Protein AF-A0A7S4NPN6-F1 (afdb_monomer_lite)

Foldseek 3Di:
DVVVVVVVVVVVVVVVVVVVVVVVVVVVVVLVPDPCSVVVVVPPPPVVVVVLVVLLVLLVLLLCLLPVFQQFQLAADDPPDDDDDDDDDDDDDDDDDDDDDDDDDDDDPDPPPLSVQQHGNRRPLSVLSNVSSCLSVVVSVLVVVCVVVVVPPPPVSVVVNVVSVVVVVVSLVVLLCVLVHPSHPPCSCVCVRGDVSSSVSSNVSSVVVVVVVVVVCVVVVVVVVVVVVVVVVVVVVVVVVVVVVVVVPDDDD

Structure (mmCIF, N/CA/C/O backbone):
data_AF-A0A7S4NPN6-F1
#
_entry.id   AF-A0A7S4NPN6-F1
#
loop_
_atom_site.group_PDB
_atom_site.id
_atom_site.type_symbol
_atom_site.label_atom_id
_atom_site.label_alt_id
_atom_site.label_comp_id
_atom_site.label_asym_id
_atom_site.label_entity_id
_atom_site.label_seq_id
_atom_site.pdbx_PDB_ins_code
_atom_site.Cartn_x
_atom_site.Cartn_y
_atom_site.Cartn_z
_atom_site.occupancy
_atom_site.B_iso_or_equiv
_atom_site.auth_seq_id
_atom_site.auth_comp_id
_atom_site.auth_asym_id
_atom_site.auth_atom_id
_atom_site.pdbx_PDB_model_num
ATOM 1 N N . GLY A 1 1 ? -44.346 -24.616 -24.438 1.00 56.06 1 GLY A N 1
ATOM 2 C CA . GLY A 1 1 ? -44.054 -25.781 -23.573 1.00 56.06 1 GLY A CA 1
ATOM 3 C C . GLY A 1 1 ? -42.780 -25.609 -22.757 1.00 56.06 1 GLY A C 1
ATOM 4 O O . GLY A 1 1 ? -42.844 -25.656 -21.536 1.00 56.06 1 GLY A O 1
ATOM 5 N N . GLN A 1 2 ? -41.627 -25.401 -23.401 1.00 56.62 2 GLN A N 1
ATOM 6 C CA . GLN A 1 2 ? -40.330 -25.336 -22.708 1.00 56.62 2 GLN A CA 1
ATOM 7 C C . GLN A 1 2 ? -40.071 -24.021 -21.946 1.00 56.62 2 GLN A C 1
ATOM 9 O O . GLN A 1 2 ? -39.460 -24.058 -20.880 1.00 56.62 2 GLN A O 1
ATOM 14 N N . ASP A 1 3 ? -40.591 -22.880 -22.409 1.00 60.38 3 ASP A N 1
ATOM 15 C CA . ASP A 1 3 ? -40.354 -21.592 -21.732 1.00 60.38 3 ASP A CA 1
ATOM 16 C C . ASP A 1 3 ? -41.134 -21.425 -20.427 1.00 60.38 3 ASP A C 1
ATOM 18 O O . ASP A 1 3 ? -40.597 -20.913 -19.448 1.00 60.38 3 ASP A O 1
ATOM 22 N N . PHE A 1 4 ? -42.346 -21.977 -20.347 1.00 62.84 4 PHE A N 1
ATOM 23 C CA . PHE A 1 4 ? -43.126 -21.985 -19.107 1.00 62.84 4 PHE A CA 1
ATOM 24 C C . PHE A 1 4 ? -42.421 -22.773 -17.987 1.00 62.84 4 PHE A C 1
ATOM 26 O O . PHE A 1 4 ? -42.437 -22.379 -16.823 1.00 62.84 4 PHE A O 1
ATOM 33 N N . ARG A 1 5 ? -41.706 -23.850 -18.347 1.00 65.00 5 ARG A N 1
ATOM 34 C CA . ARG A 1 5 ? -40.917 -24.653 -17.400 1.00 65.00 5 ARG A CA 1
ATOM 35 C C . ARG A 1 5 ? -39.701 -23.893 -16.858 1.00 65.00 5 ARG A C 1
ATOM 37 O O . ARG A 1 5 ? -39.360 -24.065 -15.691 1.00 65.00 5 ARG A O 1
ATOM 44 N N . ARG A 1 6 ? -39.067 -23.042 -17.676 1.00 67.56 6 ARG A N 1
ATOM 45 C CA . ARG A 1 6 ? -37.944 -22.184 -17.250 1.00 67.56 6 ARG A CA 1
ATOM 46 C C . ARG A 1 6 ? -38.390 -21.061 -16.318 1.00 67.56 6 ARG A C 1
ATOM 48 O O . ARG A 1 6 ? -37.671 -20.754 -15.372 1.00 67.56 6 ARG A O 1
ATOM 55 N N . ILE A 1 7 ? -39.566 -20.486 -16.559 1.00 68.81 7 ILE A N 1
ATOM 56 C CA . ILE A 1 7 ? -40.128 -19.435 -15.701 1.00 68.81 7 ILE A CA 1
ATOM 57 C C . ILE A 1 7 ? -40.461 -20.007 -14.315 1.00 68.81 7 ILE A C 1
ATOM 59 O O . ILE A 1 7 ? -40.002 -19.464 -13.314 1.00 68.81 7 ILE A O 1
ATOM 63 N N . LEU A 1 8 ? -41.120 -21.170 -14.255 1.00 67.12 8 LEU A N 1
ATOM 64 C CA . LEU A 1 8 ? -41.420 -21.854 -12.989 1.00 67.12 8 LEU A CA 1
ATOM 65 C C . LEU A 1 8 ? -40.168 -22.275 -12.202 1.00 67.12 8 LEU A C 1
ATOM 67 O O . LEU A 1 8 ? -40.177 -22.265 -10.973 1.00 67.12 8 LEU A O 1
ATOM 71 N N . LEU A 1 9 ? -39.083 -22.650 -12.889 1.00 69.50 9 LEU A N 1
ATOM 72 C CA . LEU A 1 9 ? -37.810 -22.965 -12.232 1.00 69.50 9 LEU A CA 1
ATOM 73 C C . LEU A 1 9 ? -37.155 -21.718 -11.630 1.00 69.50 9 LEU A C 1
ATOM 75 O O . LEU A 1 9 ? -36.700 -21.778 -10.490 1.00 69.50 9 LEU A O 1
ATOM 79 N N . LYS A 1 10 ? -37.171 -20.584 -12.343 1.00 69.19 10 LYS A N 1
ATOM 80 C CA . LYS A 1 10 ? -36.668 -19.306 -11.813 1.00 69.19 10 LYS A CA 1
ATOM 81 C C . LYS A 1 10 ? -37.479 -18.813 -10.619 1.00 69.19 10 LYS A C 1
ATOM 83 O O . LYS A 1 10 ? -36.898 -18.323 -9.659 1.00 69.19 10 LYS A O 1
ATOM 88 N N . GLU A 1 11 ? -38.798 -18.967 -10.655 1.00 73.12 11 GLU A N 1
ATOM 89 C CA . GLU A 1 11 ? -39.674 -18.550 -9.558 1.00 73.12 11 GLU A CA 1
ATOM 90 C C . GLU A 1 11 ? -39.452 -19.401 -8.299 1.00 73.12 11 GLU A C 1
ATOM 92 O O . GLU A 1 11 ? -39.344 -18.866 -7.195 1.00 73.12 11 GLU A O 1
ATOM 97 N N . LYS A 1 12 ? -39.269 -20.720 -8.459 1.00 71.12 12 LYS A N 1
ATOM 98 C CA . LYS A 1 12 ? -38.892 -21.604 -7.346 1.00 71.12 12 LYS A CA 1
ATOM 99 C C . LYS A 1 12 ? -37.502 -21.300 -6.798 1.00 71.12 12 LYS A C 1
ATOM 101 O O . LYS A 1 12 ? -37.315 -21.376 -5.589 1.00 71.12 12 LYS A O 1
ATOM 106 N N . GLU A 1 13 ? -36.547 -20.935 -7.648 1.00 71.19 13 GLU A N 1
ATOM 107 C CA . GLU A 1 13 ? -35.204 -20.546 -7.209 1.00 71.19 13 GLU A CA 1
ATOM 108 C C . GLU A 1 13 ? -35.224 -19.220 -6.431 1.00 71.19 13 GLU A C 1
ATOM 110 O O . GLU A 1 13 ? -34.586 -19.110 -5.385 1.00 71.19 13 GLU A O 1
ATOM 115 N N . LEU A 1 14 ? -36.012 -18.238 -6.880 1.00 65.50 14 LEU A N 1
ATOM 116 C CA . LEU A 1 14 ? -36.229 -16.976 -6.165 1.00 65.50 14 LEU A CA 1
ATOM 117 C C . LEU A 1 14 ? -36.962 -17.182 -4.839 1.00 65.50 14 LEU A C 1
ATOM 119 O O . LEU A 1 14 ? -36.563 -16.602 -3.834 1.00 65.50 14 LEU A O 1
ATOM 123 N N . SER A 1 15 ? -37.979 -18.044 -4.811 1.00 71.38 15 SER A N 1
ATOM 124 C CA . SER A 1 15 ? -38.693 -18.395 -3.581 1.00 71.38 15 SER A CA 1
ATOM 125 C C . SER A 1 15 ? -37.786 -19.131 -2.591 1.00 71.38 15 SER A C 1
ATOM 127 O O . SER A 1 15 ? -37.807 -18.830 -1.399 1.00 71.38 15 SER A O 1
ATOM 129 N N . LEU A 1 16 ? -36.921 -20.031 -3.074 1.00 71.31 16 LEU A N 1
ATOM 130 C CA . LEU A 1 16 ? -35.944 -20.729 -2.239 1.00 71.31 16 LEU A CA 1
ATOM 131 C C . LEU A 1 16 ? -34.894 -19.762 -1.680 1.00 71.31 16 LEU A C 1
ATOM 133 O O . LEU A 1 16 ? -34.596 -19.815 -0.492 1.00 71.31 16 LEU A O 1
ATOM 137 N N . ARG A 1 17 ? -34.379 -18.836 -2.500 1.00 67.25 17 ARG A N 1
ATOM 138 C CA . ARG A 1 17 ? -33.441 -17.794 -2.050 1.00 67.25 17 ARG A CA 1
ATOM 139 C C . ARG A 1 17 ? -34.092 -16.835 -1.054 1.00 67.25 17 ARG A C 1
ATOM 141 O O . ARG A 1 17 ? -33.465 -16.510 -0.054 1.00 67.25 17 ARG A O 1
ATOM 148 N N . ALA A 1 18 ? -35.342 -16.432 -1.281 1.00 63.44 18 ALA A N 1
ATOM 149 C CA . ALA A 1 18 ? -36.095 -15.586 -0.357 1.00 63.44 18 ALA A CA 1
ATOM 150 C C . ALA A 1 18 ? -36.373 -16.298 0.973 1.00 63.44 18 ALA A C 1
ATOM 152 O O . ALA A 1 18 ? -36.304 -15.671 2.026 1.00 63.44 18 ALA A O 1
ATOM 153 N N . LYS A 1 19 ? -36.624 -17.611 0.941 1.00 66.12 19 LYS A N 1
ATOM 154 C CA . LYS A 1 19 ? -36.839 -18.419 2.143 1.00 66.12 19 LYS A CA 1
ATOM 155 C C . LYS A 1 19 ? -35.548 -18.639 2.932 1.00 66.12 19 LYS A C 1
ATOM 157 O O . LYS A 1 19 ? -35.543 -18.421 4.133 1.00 66.12 19 LYS A O 1
ATOM 162 N N . VAL A 1 20 ? -34.434 -18.930 2.256 1.00 68.44 20 VAL A N 1
ATOM 163 C CA . VAL A 1 20 ? -33.103 -18.989 2.890 1.00 68.44 20 VAL A CA 1
ATOM 164 C C . VAL A 1 20 ? -32.724 -17.634 3.499 1.00 68.44 20 VAL A C 1
ATOM 166 O O . VAL A 1 20 ? -32.199 -17.590 4.605 1.00 68.44 20 VAL A O 1
ATOM 169 N N . LEU A 1 21 ? -33.033 -16.523 2.822 1.00 53.66 21 LEU A N 1
ATOM 170 C CA . LEU A 1 21 ? -32.791 -15.180 3.352 1.00 53.66 21 LEU A CA 1
ATOM 171 C C . LEU A 1 21 ? -33.686 -14.885 4.570 1.00 53.66 21 LEU A C 1
ATOM 173 O O . LEU A 1 21 ? -33.194 -14.397 5.582 1.00 53.66 21 LEU A O 1
ATOM 177 N N . SER A 1 22 ? -34.970 -15.248 4.505 1.00 62.62 22 SER A N 1
ATOM 178 C CA . SER A 1 22 ? -35.932 -15.132 5.610 1.00 62.62 22 SER A CA 1
ATOM 179 C C . SER A 1 22 ? -35.547 -15.974 6.826 1.00 62.62 22 SER A C 1
ATOM 181 O O . SER A 1 22 ? -35.813 -15.550 7.943 1.00 62.62 22 SER A O 1
ATOM 183 N N . ASP A 1 23 ? -34.936 -17.141 6.627 1.00 59.41 23 ASP A N 1
ATOM 184 C CA . ASP A 1 23 ? -34.499 -18.019 7.717 1.00 59.41 23 ASP A CA 1
ATOM 185 C C . ASP A 1 23 ? -33.157 -17.552 8.323 1.00 59.41 23 ASP A C 1
ATOM 187 O O . ASP A 1 23 ? -32.887 -17.800 9.499 1.00 59.41 23 ASP A O 1
ATOM 191 N N . MET A 1 24 ? -32.326 -16.821 7.563 1.00 51.78 24 MET A N 1
ATOM 192 C CA . MET A 1 24 ? -31.085 -16.212 8.069 1.00 51.78 24 MET A CA 1
ATOM 193 C C . MET A 1 24 ? -31.300 -14.865 8.775 1.00 51.78 24 MET A C 1
ATOM 195 O O . MET A 1 24 ? -30.537 -14.535 9.685 1.00 51.78 24 MET A O 1
ATOM 199 N N . LEU A 1 25 ? -32.328 -14.095 8.400 1.00 50.84 25 LEU A N 1
ATOM 200 C CA . LEU A 1 25 ? -32.633 -12.795 9.010 1.00 50.84 25 LEU A CA 1
ATOM 201 C C . LEU A 1 25 ? -32.834 -12.837 10.541 1.00 50.84 25 LEU A C 1
ATOM 203 O O . LEU A 1 25 ? -32.180 -12.046 11.221 1.00 50.84 25 LEU A O 1
ATOM 207 N N . PRO A 1 26 ? -33.635 -13.752 11.126 1.00 49.50 26 PRO A N 1
ATOM 208 C CA . PRO A 1 26 ? -33.835 -13.784 12.575 1.00 49.50 26 PRO A CA 1
ATOM 209 C C . PRO A 1 26 ? -32.564 -14.192 13.334 1.00 49.50 26 PRO A C 1
ATOM 211 O O . PRO A 1 26 ? -32.358 -13.757 14.462 1.00 49.50 26 PRO A O 1
ATOM 214 N N . SER A 1 27 ? -31.654 -14.949 12.705 1.00 49.62 27 SER A N 1
ATOM 215 C CA . SER A 1 27 ? -30.350 -15.285 13.295 1.00 49.62 27 SER A CA 1
ATOM 216 C C . SER A 1 27 ? -29.381 -14.094 13.303 1.00 49.62 27 SER A C 1
ATOM 218 O O . SER A 1 27 ? -28.550 -13.977 14.203 1.00 49.62 27 SER A O 1
ATOM 220 N N . ILE A 1 28 ? -29.493 -13.176 12.337 1.00 52.28 28 ILE A N 1
ATOM 221 C CA . ILE A 1 28 ? -28.719 -11.925 12.314 1.00 52.28 28 ILE A CA 1
ATOM 222 C C . ILE A 1 28 ? -29.305 -10.922 13.314 1.00 52.28 28 ILE A C 1
ATOM 224 O O . ILE A 1 28 ? -28.554 -10.278 14.042 1.00 52.28 28 ILE A O 1
ATOM 228 N N . GLU A 1 29 ? -30.631 -10.833 13.406 1.00 50.00 29 GLU A N 1
ATOM 229 C CA . GLU A 1 29 ? -31.322 -9.905 14.305 1.00 50.00 29 GLU A CA 1
ATOM 230 C C . GLU A 1 29 ? -31.121 -10.282 15.785 1.00 50.00 29 GLU A C 1
ATOM 232 O O . GLU A 1 29 ? -30.788 -9.422 16.604 1.00 50.00 29 GLU A O 1
ATOM 237 N N . GLU A 1 30 ? -31.179 -11.575 16.129 1.00 46.59 30 GLU A N 1
ATOM 238 C CA . GLU A 1 30 ? -30.954 -12.040 17.506 1.00 46.59 30 GLU A CA 1
ATOM 239 C C . GLU A 1 30 ? -29.485 -11.895 17.957 1.00 46.59 30 GLU A C 1
ATOM 241 O O . GLU A 1 30 ? -29.198 -11.697 19.144 1.00 46.59 30 GLU A O 1
ATOM 246 N N . ASN A 1 31 ? -28.543 -11.949 17.010 1.00 44.97 31 ASN A N 1
ATOM 247 C CA . ASN A 1 31 ? -27.124 -11.727 17.279 1.00 44.97 31 ASN A CA 1
ATOM 248 C C . ASN A 1 31 ? -26.724 -10.246 17.221 1.00 44.97 31 ASN A C 1
ATOM 250 O O . ASN A 1 31 ? -25.723 -9.893 17.830 1.00 44.97 31 ASN A O 1
ATOM 254 N N . ALA A 1 32 ? -27.476 -9.369 16.550 1.00 45.59 32 ALA A N 1
ATOM 255 C CA . ALA A 1 32 ? -27.180 -7.936 16.476 1.00 45.59 32 ALA A CA 1
ATOM 256 C C . ALA A 1 32 ? -27.811 -7.124 17.624 1.00 45.59 32 ALA A C 1
ATOM 258 O O . ALA A 1 32 ? -27.241 -6.110 18.027 1.00 45.59 32 ALA A O 1
ATOM 259 N N . LEU A 1 33 ? -28.946 -7.570 18.185 1.00 42.91 33 LEU A N 1
ATOM 260 C CA . LEU A 1 33 ? -29.641 -6.858 19.272 1.00 42.91 33 LEU A CA 1
ATOM 261 C C . LEU A 1 33 ? -29.130 -7.174 20.687 1.00 42.91 33 LEU A C 1
ATOM 263 O O . LEU A 1 33 ? -29.488 -6.469 21.633 1.00 42.91 33 LEU A O 1
ATOM 267 N N . LYS A 1 34 ? -28.299 -8.207 20.877 1.00 41.22 34 LYS A N 1
ATOM 268 C CA . LYS A 1 34 ? -27.671 -8.462 22.184 1.00 41.22 34 LYS A CA 1
ATOM 269 C C . LYS A 1 34 ? -26.529 -7.458 22.409 1.00 41.22 34 LYS A C 1
ATOM 271 O O . LYS A 1 34 ? -25.640 -7.372 21.558 1.00 41.22 34 LYS A O 1
ATOM 276 N N . PRO A 1 35 ? -26.473 -6.746 23.555 1.00 36.69 35 PRO A N 1
ATOM 277 C CA . PRO A 1 35 ? -25.295 -5.963 23.915 1.00 36.69 35 PRO A CA 1
ATOM 278 C C . PRO A 1 35 ? -24.091 -6.916 23.961 1.00 36.69 35 PRO A C 1
ATOM 280 O O . PRO A 1 35 ? -24.067 -7.843 24.766 1.00 36.69 35 PRO A O 1
ATOM 283 N N . GLY A 1 36 ? -23.137 -6.750 23.041 1.00 44.00 36 GLY A N 1
ATOM 284 C CA . GLY A 1 36 ? -21.984 -7.650 22.876 1.00 44.00 36 GLY A CA 1
ATOM 285 C C . GLY A 1 36 ? -22.024 -8.578 21.652 1.00 44.00 36 GLY A C 1
ATOM 286 O O . GLY A 1 36 ? -21.025 -9.226 21.354 1.00 44.00 36 GLY A O 1
ATOM 287 N N . GLY A 1 37 ? -23.111 -8.612 20.882 1.00 38.31 37 GLY A N 1
ATOM 288 C CA . GLY A 1 37 ? -23.175 -9.358 19.620 1.00 38.31 37 GLY A CA 1
ATOM 289 C C . GLY A 1 37 ? -22.228 -8.831 18.535 1.00 38.31 37 GLY A C 1
ATOM 290 O O . GLY A 1 37 ? -21.558 -9.598 17.844 1.00 38.31 37 GLY A O 1
ATOM 291 N N . MET A 1 38 ? -22.069 -7.505 18.490 1.00 37.34 38 MET A N 1
ATOM 292 C CA . MET A 1 38 ? -21.072 -6.825 17.656 1.00 37.34 38 MET A CA 1
ATOM 293 C C . MET A 1 38 ? -19.633 -7.178 18.073 1.00 37.34 38 MET A C 1
ATOM 295 O O . MET A 1 38 ? -18.757 -7.284 17.223 1.00 37.34 38 MET A O 1
ATOM 299 N N . VAL A 1 39 ? -19.404 -7.444 19.366 1.00 43.50 39 VAL A N 1
ATOM 300 C CA . VAL A 1 39 ? -18.102 -7.898 19.882 1.00 43.50 39 VAL A CA 1
ATOM 301 C C . VAL A 1 39 ? -17.849 -9.347 19.469 1.00 43.50 39 VAL A C 1
ATOM 303 O O . VAL A 1 39 ? -16.774 -9.642 18.967 1.00 43.50 39 VAL A O 1
ATOM 306 N N . ARG A 1 40 ? -18.859 -10.227 19.548 1.00 37.09 40 ARG A N 1
ATOM 307 C CA . ARG A 1 40 ? -18.748 -11.636 19.122 1.00 37.09 40 ARG A CA 1
ATOM 308 C C . ARG A 1 40 ? -18.515 -11.823 17.624 1.00 37.09 40 ARG A C 1
ATOM 310 O O . ARG A 1 40 ? -17.836 -12.769 17.239 1.00 37.09 40 ARG A O 1
ATOM 317 N N . CYS A 1 41 ? -19.052 -10.942 16.777 1.00 38.25 41 CYS A N 1
ATOM 318 C CA . CYS A 1 41 ? -18.779 -10.987 15.338 1.00 38.25 41 CYS A CA 1
ATOM 319 C C . CYS A 1 41 ? -17.362 -10.487 14.994 1.00 38.25 41 CYS A C 1
ATOM 321 O O . CYS A 1 41 ? -16.792 -10.925 13.998 1.00 38.25 41 CYS A O 1
ATOM 323 N N . MET A 1 42 ? -16.780 -9.622 15.834 1.00 38.62 42 MET A N 1
ATOM 324 C CA . MET A 1 42 ? -15.377 -9.196 15.745 1.00 38.62 42 MET A CA 1
ATOM 325 C C . MET A 1 42 ? -14.408 -10.143 16.475 1.00 38.62 42 MET A C 1
ATOM 327 O O . MET A 1 42 ? -13.201 -10.055 16.289 1.00 38.62 42 MET A O 1
ATOM 331 N N . GLU A 1 43 ? -14.912 -11.093 17.266 1.00 38.97 43 GLU A N 1
ATOM 332 C CA . GLU A 1 43 ? -14.115 -12.045 18.054 1.00 38.97 43 GLU A CA 1
ATOM 333 C C . GLU A 1 43 ? -13.602 -13.239 17.230 1.00 38.97 43 GLU A C 1
ATOM 335 O O . GLU A 1 43 ? -13.168 -14.259 17.771 1.00 38.97 43 GLU A O 1
ATOM 340 N N . LYS A 1 44 ? -13.610 -13.144 15.896 1.00 48.62 44 LYS A N 1
ATOM 341 C CA . LYS A 1 44 ? -12.868 -14.082 15.055 1.00 48.62 44 LYS A CA 1
ATOM 342 C C . LYS A 1 44 ? -11.409 -13.625 15.000 1.00 48.62 44 LYS A C 1
ATOM 344 O O . LYS A 1 44 ? -10.961 -13.018 14.037 1.00 48.62 44 LYS A O 1
ATOM 349 N N . LYS A 1 45 ? -10.642 -14.007 16.028 1.00 52.94 45 LYS A N 1
ATOM 350 C CA . LYS A 1 45 ? -9.171 -13.853 16.131 1.00 52.94 45 LYS A CA 1
ATOM 351 C C . LYS A 1 45 ? -8.366 -14.316 14.898 1.00 52.94 45 LYS A C 1
ATOM 353 O O . LYS A 1 45 ? -7.161 -14.132 14.875 1.00 52.94 45 LYS A O 1
ATOM 358 N N . GLY A 1 46 ? -8.984 -14.954 13.901 1.00 54.69 46 GLY A N 1
ATOM 359 C CA . GLY A 1 46 ? -8.312 -15.455 12.701 1.00 54.69 46 GLY A CA 1
ATOM 360 C C . GLY A 1 46 ? -7.994 -14.392 11.644 1.00 54.69 46 GLY A C 1
ATOM 361 O O . GLY A 1 46 ? -6.999 -14.543 10.936 1.00 54.69 46 GLY A O 1
ATOM 362 N N . ASP A 1 47 ? -8.782 -13.319 11.544 1.00 62.06 47 ASP A N 1
ATOM 363 C CA . ASP A 1 47 ? -8.682 -12.392 10.404 1.00 62.06 47 ASP A CA 1
ATOM 364 C C . ASP A 1 47 ? -7.496 -11.415 10.533 1.00 62.06 47 ASP A C 1
ATOM 366 O O . ASP A 1 47 ? -6.898 -11.018 9.530 1.00 62.06 47 ASP A O 1
ATOM 370 N N . GLU A 1 48 ? -7.074 -11.102 11.763 1.00 67.62 48 GLU A N 1
ATOM 371 C CA . GLU A 1 48 ? -5.916 -10.235 12.035 1.00 67.62 48 GLU A CA 1
ATOM 372 C C . GLU A 1 48 ? -4.603 -10.846 11.520 1.00 67.62 48 GLU A C 1
ATOM 374 O O . GLU A 1 48 ? -3.747 -10.149 10.968 1.00 67.62 48 GLU A O 1
ATOM 379 N N . TYR A 1 49 ? -4.459 -12.171 11.632 1.00 75.56 49 TYR A N 1
ATOM 380 C CA . TYR A 1 49 ? -3.284 -12.887 11.133 1.00 75.56 49 TYR A CA 1
ATOM 381 C C . TYR A 1 49 ? -3.265 -12.973 9.610 1.00 75.56 49 TYR A C 1
ATOM 383 O O . TYR A 1 49 ? -2.189 -12.910 9.017 1.00 75.56 49 TYR A O 1
ATOM 391 N N . LEU A 1 50 ? -4.433 -13.086 8.970 1.00 82.06 50 LEU A N 1
ATOM 392 C CA . LEU A 1 50 ? -4.526 -13.122 7.512 1.00 82.06 50 LEU A CA 1
ATOM 393 C C . LEU A 1 50 ? -4.097 -11.783 6.907 1.00 82.06 50 LEU A C 1
ATOM 395 O O . LEU A 1 50 ? -3.295 -11.769 5.975 1.00 82.06 50 LEU A O 1
ATOM 399 N N . LEU A 1 51 ? -4.572 -10.665 7.461 1.00 80.19 51 LEU A N 1
ATOM 400 C CA . LEU A 1 51 ? -4.172 -9.334 7.003 1.00 80.19 51 LEU A CA 1
ATOM 401 C C . LEU A 1 51 ? -2.672 -9.092 7.229 1.00 80.19 51 LEU A C 1
ATOM 403 O O . LEU A 1 51 ? -1.988 -8.613 6.327 1.00 80.19 51 LEU A O 1
ATOM 407 N N . SER A 1 52 ? -2.149 -9.479 8.395 1.00 82.19 52 SER A N 1
ATOM 408 C CA . SER A 1 52 ? -0.715 -9.386 8.701 1.00 82.19 52 SER A CA 1
ATOM 409 C C . SER A 1 52 ? 0.141 -10.229 7.743 1.00 82.19 52 SER A C 1
ATOM 411 O O . SER A 1 52 ? 1.158 -9.757 7.231 1.00 82.19 52 SER A O 1
ATOM 413 N N . LEU A 1 53 ? -0.303 -11.448 7.416 1.00 86.00 53 LEU A N 1
ATOM 414 C CA . LEU A 1 53 ? 0.358 -12.313 6.437 1.00 86.00 53 LEU A CA 1
ATOM 415 C C . LEU A 1 53 ? 0.321 -11.715 5.025 1.00 86.00 53 LEU A C 1
ATOM 417 O O . LEU A 1 53 ? 1.328 -11.761 4.321 1.00 86.00 53 LEU A O 1
ATOM 421 N N . LEU A 1 54 ? -0.810 -11.136 4.614 1.00 87.44 54 LEU A N 1
ATOM 422 C CA . LEU A 1 54 ? -0.938 -10.458 3.322 1.00 87.44 54 LEU A CA 1
ATOM 423 C C . LEU A 1 54 ? 0.003 -9.251 3.224 1.00 87.44 54 LEU A C 1
ATOM 425 O O . LEU A 1 54 ? 0.691 -9.115 2.215 1.00 87.44 54 LEU A O 1
ATOM 429 N N . TYR A 1 55 ? 0.097 -8.435 4.281 1.00 86.38 55 TYR A N 1
ATOM 430 C CA . TYR A 1 55 ? 1.077 -7.345 4.371 1.00 86.38 55 TYR A CA 1
ATOM 431 C C . TYR A 1 55 ? 2.511 -7.865 4.249 1.00 86.38 55 TYR A C 1
ATOM 433 O O . TYR A 1 55 ? 3.307 -7.310 3.496 1.00 86.38 55 TYR A O 1
ATOM 441 N N . LEU A 1 56 ? 2.838 -8.962 4.933 1.00 89.44 56 LEU A N 1
ATOM 442 C CA . LEU A 1 56 ? 4.174 -9.548 4.886 1.00 89.44 56 LEU A CA 1
ATOM 443 C C . LEU A 1 56 ? 4.527 -10.069 3.485 1.00 89.44 56 LEU A C 1
ATOM 445 O O . LEU A 1 56 ? 5.618 -9.795 2.987 1.00 89.44 56 LEU A O 1
ATOM 449 N N . ILE A 1 57 ? 3.604 -10.773 2.823 1.00 91.56 57 ILE A N 1
ATOM 450 C CA . ILE A 1 57 ? 3.795 -11.262 1.449 1.00 91.56 57 ILE A CA 1
ATOM 451 C C . ILE A 1 57 ? 3.945 -10.087 0.479 1.00 91.56 57 ILE A C 1
ATOM 453 O O . ILE A 1 57 ? 4.886 -10.079 -0.315 1.00 91.56 57 ILE A O 1
ATOM 457 N N . ALA A 1 58 ? 3.065 -9.084 0.560 1.00 90.19 58 ALA A N 1
ATOM 458 C CA . ALA A 1 58 ? 3.156 -7.880 -0.264 1.00 90.19 58 ALA A CA 1
ATOM 459 C C . ALA A 1 58 ? 4.502 -7.171 -0.056 1.00 90.19 58 ALA A C 1
ATOM 461 O O . ALA A 1 58 ? 5.169 -6.821 -1.027 1.00 90.19 58 ALA A O 1
ATOM 462 N N . GLY A 1 59 ? 4.953 -7.056 1.196 1.00 91.75 59 GLY A N 1
ATOM 463 C CA . GLY A 1 59 ? 6.244 -6.470 1.537 1.00 91.75 59 GLY A CA 1
ATOM 464 C C . GLY A 1 59 ? 7.423 -7.215 0.909 1.00 91.75 59 GLY A C 1
ATOM 465 O O . GLY A 1 59 ? 8.289 -6.594 0.291 1.00 91.75 59 GLY A O 1
ATOM 466 N N . ILE A 1 60 ? 7.433 -8.549 0.994 1.00 94.00 60 ILE A N 1
ATOM 467 C CA . ILE A 1 60 ? 8.464 -9.384 0.357 1.00 94.00 60 ILE A CA 1
ATOM 468 C C . ILE A 1 60 ? 8.452 -9.194 -1.162 1.00 94.00 60 ILE A C 1
ATOM 470 O O . ILE A 1 60 ? 9.512 -8.979 -1.748 1.00 94.00 60 ILE A O 1
ATOM 474 N N . LEU A 1 61 ? 7.278 -9.237 -1.799 1.00 94.31 61 LEU A N 1
ATOM 475 C CA . LEU A 1 61 ? 7.156 -9.050 -3.247 1.00 94.31 61 LEU A CA 1
ATOM 476 C C . LEU A 1 61 ? 7.663 -7.670 -3.682 1.00 94.31 61 LEU A C 1
ATOM 478 O O . LEU A 1 61 ? 8.419 -7.586 -4.649 1.00 94.31 61 LEU A O 1
ATOM 482 N N . CYS A 1 62 ? 7.335 -6.611 -2.937 1.00 94.19 62 CYS A N 1
ATOM 483 C CA . CYS A 1 62 ? 7.848 -5.265 -3.185 1.00 94.19 62 CYS A CA 1
ATOM 484 C C . CYS A 1 62 ? 9.379 -5.205 -3.111 1.00 94.19 62 CYS A C 1
ATOM 486 O O . CYS A 1 62 ? 10.014 -4.625 -3.992 1.00 94.19 62 CYS A O 1
ATOM 488 N N . LEU A 1 63 ? 9.994 -5.834 -2.104 1.00 95.00 63 LEU A N 1
ATOM 489 C CA . LEU A 1 63 ? 11.455 -5.852 -1.969 1.00 95.00 63 LEU A CA 1
ATOM 490 C C . LEU A 1 63 ? 12.128 -6.697 -3.056 1.00 95.00 63 LEU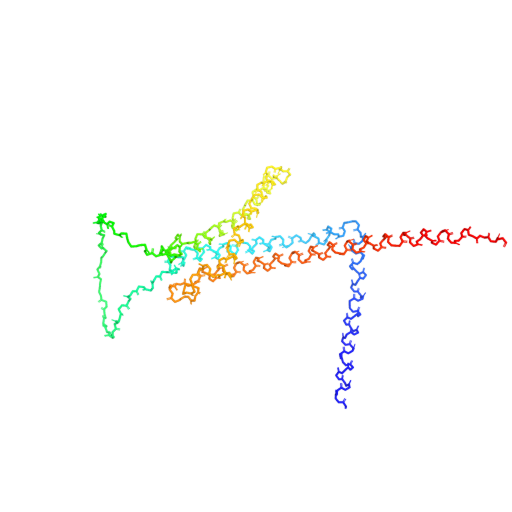 A C 1
ATOM 492 O O . LEU A 1 63 ? 13.157 -6.283 -3.587 1.00 95.00 63 LEU A O 1
ATOM 496 N N . VAL A 1 64 ? 11.550 -7.844 -3.424 1.00 95.25 64 VAL A N 1
ATOM 497 C CA . VAL A 1 64 ? 12.046 -8.675 -4.536 1.00 95.25 64 VAL A CA 1
ATOM 498 C C . VAL A 1 64 ? 11.978 -7.899 -5.847 1.00 95.25 64 VAL A C 1
ATOM 500 O O . VAL A 1 64 ? 12.957 -7.865 -6.590 1.00 95.25 64 VAL A O 1
ATOM 503 N N . ALA A 1 65 ? 10.867 -7.216 -6.110 1.00 93.06 65 ALA A N 1
ATOM 504 C CA . ALA A 1 65 ? 10.723 -6.373 -7.288 1.00 93.06 65 ALA A CA 1
ATOM 505 C C . ALA A 1 65 ? 11.726 -5.206 -7.279 1.00 93.06 65 ALA A C 1
ATOM 507 O O . ALA A 1 65 ? 12.357 -4.927 -8.296 1.00 93.06 65 ALA A O 1
ATOM 508 N N . ALA A 1 66 ? 11.936 -4.567 -6.126 1.00 92.62 66 ALA A N 1
ATOM 509 C CA . ALA A 1 66 ? 12.851 -3.441 -6.001 1.00 92.62 66 ALA A CA 1
ATOM 510 C C . ALA A 1 66 ? 14.330 -3.822 -6.157 1.00 92.62 66 ALA A C 1
ATOM 512 O O . ALA A 1 66 ? 15.063 -3.140 -6.868 1.00 92.62 66 ALA A O 1
ATOM 513 N N . PHE A 1 67 ? 14.788 -4.874 -5.475 1.00 93.44 67 PHE A N 1
ATOM 514 C CA . PHE A 1 67 ? 16.207 -5.251 -5.445 1.00 93.44 67 PHE A CA 1
ATOM 515 C C . PHE A 1 67 ? 16.588 -6.278 -6.512 1.00 93.44 67 PHE A C 1
ATOM 517 O O . PHE A 1 67 ? 17.733 -6.294 -6.945 1.00 93.44 67 PHE A O 1
ATOM 524 N N . GLY A 1 68 ? 15.656 -7.135 -6.932 1.00 91.44 68 GLY A N 1
ATOM 525 C CA . GLY A 1 68 ? 15.900 -8.136 -7.971 1.00 91.44 68 GLY A CA 1
ATOM 526 C C . GLY A 1 68 ? 15.730 -7.587 -9.387 1.00 91.44 68 GLY A C 1
ATOM 527 O O . GLY A 1 68 ? 16.466 -7.984 -10.284 1.00 91.44 68 GLY A O 1
ATOM 528 N N . HIS A 1 69 ? 14.782 -6.663 -9.578 1.00 91.19 69 HIS A N 1
ATOM 529 C CA . HIS A 1 69 ? 14.368 -6.196 -10.907 1.00 91.19 69 HIS A CA 1
ATOM 530 C C . HIS A 1 69 ? 14.453 -4.671 -11.086 1.00 91.19 69 HIS A C 1
ATOM 532 O O . HIS A 1 69 ? 14.354 -4.177 -12.208 1.00 91.19 69 HIS A O 1
ATOM 538 N N . GLY A 1 70 ? 14.675 -3.903 -10.012 1.00 86.75 70 GLY A N 1
ATOM 539 C CA . GLY A 1 70 ? 14.662 -2.438 -10.062 1.00 86.75 70 GLY A CA 1
ATOM 540 C C . GLY A 1 70 ? 15.763 -1.823 -10.927 1.00 86.75 70 GLY A C 1
ATOM 541 O O . GLY A 1 70 ? 15.522 -0.820 -11.590 1.00 86.75 70 GLY A O 1
ATOM 542 N N . ASP A 1 71 ? 16.940 -2.446 -11.002 1.00 86.94 71 ASP A N 1
ATOM 543 C CA . ASP A 1 71 ? 18.047 -1.956 -11.841 1.00 86.94 71 ASP A CA 1
ATOM 544 C C . ASP A 1 71 ? 17.737 -2.038 -13.340 1.00 86.94 71 ASP A C 1
ATOM 546 O O . ASP A 1 71 ? 18.300 -1.292 -14.140 1.00 86.94 71 ASP A O 1
ATOM 550 N N . GLN A 1 72 ? 16.829 -2.940 -13.715 1.00 86.81 72 GLN A N 1
ATOM 551 C CA . GLN A 1 72 ? 16.404 -3.169 -15.093 1.00 86.81 72 GLN A CA 1
ATOM 552 C C . GLN A 1 72 ? 15.142 -2.376 -15.444 1.00 86.81 72 GLN A C 1
ATOM 554 O O . GLN A 1 72 ? 14.771 -2.317 -16.615 1.00 86.81 72 GLN A O 1
ATOM 559 N N . PHE A 1 73 ? 14.482 -1.758 -14.460 1.00 87.12 73 PHE A N 1
ATOM 560 C CA . PHE A 1 73 ? 13.261 -1.001 -14.694 1.00 87.12 73 PHE A CA 1
ATOM 561 C C . PHE A 1 73 ? 13.555 0.292 -15.452 1.00 87.12 73 PHE A C 1
ATOM 563 O O . PHE A 1 73 ? 14.359 1.122 -15.016 1.00 87.12 73 PHE A O 1
ATOM 570 N N . CYS A 1 74 ? 12.870 0.472 -16.586 1.00 86.38 74 CYS A N 1
ATOM 571 C CA . CYS A 1 74 ? 12.989 1.655 -17.443 1.00 86.38 74 CYS A CA 1
ATOM 572 C C . CYS A 1 74 ? 14.414 1.870 -17.997 1.00 86.38 74 CYS A C 1
ATOM 574 O O . CYS A 1 74 ? 14.699 2.891 -18.620 1.00 86.38 74 CYS A O 1
ATOM 576 N N . ALA A 1 75 ? 15.321 0.906 -17.799 1.00 83.19 75 ALA A N 1
ATOM 577 C CA . ALA A 1 75 ? 16.650 0.938 -18.379 1.00 83.19 75 ALA A CA 1
ATOM 578 C C . ALA A 1 75 ? 16.511 0.815 -19.899 1.00 83.19 75 ALA A C 1
ATOM 580 O O . ALA A 1 75 ? 15.787 -0.054 -20.396 1.00 83.19 75 ALA A O 1
ATOM 581 N N . GLN A 1 76 ? 17.187 1.693 -20.647 1.00 69.94 76 GLN A N 1
ATOM 582 C CA . GLN A 1 76 ? 17.218 1.558 -22.099 1.00 69.94 76 GLN A CA 1
ATOM 583 C C . GLN A 1 76 ? 17.691 0.145 -22.451 1.00 69.94 76 GLN A C 1
ATOM 585 O O . GLN A 1 76 ? 18.628 -0.350 -21.813 1.00 69.94 76 GLN A O 1
ATOM 590 N N . PRO A 1 77 ? 17.084 -0.512 -23.454 1.00 58.78 77 PRO A N 1
ATOM 591 C CA . PRO A 1 77 ? 17.671 -1.724 -23.986 1.00 58.78 77 PRO A CA 1
ATOM 592 C C . PRO A 1 77 ? 19.099 -1.373 -24.396 1.00 58.78 77 PRO A C 1
ATOM 594 O O . PRO A 1 77 ? 19.306 -0.515 -25.257 1.00 58.78 77 PRO A O 1
ATOM 597 N N . SER A 1 78 ? 20.088 -1.998 -23.747 1.00 44.66 78 SER A N 1
ATOM 598 C CA . SER A 1 78 ? 21.471 -1.916 -24.207 1.00 44.66 78 SER A CA 1
ATOM 599 C C . SER A 1 78 ? 21.456 -2.173 -25.711 1.00 44.66 78 SER A C 1
ATOM 601 O O . SER A 1 78 ? 20.813 -3.149 -26.121 1.00 44.66 78 SER A O 1
ATOM 603 N N . PRO A 1 79 ? 22.118 -1.344 -26.540 1.00 43.53 79 PRO A N 1
ATOM 604 C CA . PRO A 1 79 ? 22.250 -1.602 -27.963 1.00 43.53 79 PRO A CA 1
ATOM 605 C C . PRO A 1 79 ? 23.133 -2.841 -28.122 1.00 43.53 79 PRO A C 1
ATOM 607 O O . PRO A 1 79 ? 24.332 -2.774 -28.380 1.00 43.53 79 PRO A O 1
ATOM 610 N N . SER A 1 80 ? 22.539 -4.009 -27.906 1.00 38.44 80 SER A N 1
ATOM 611 C CA . SER A 1 80 ? 23.092 -5.276 -28.323 1.00 38.44 80 SER A CA 1
ATOM 612 C C . SER A 1 80 ? 22.942 -5.284 -29.832 1.00 38.44 80 SER A C 1
ATOM 614 O O . SER A 1 80 ? 21.862 -5.470 -30.384 1.00 38.44 80 SER A O 1
ATOM 616 N N . MET A 1 81 ? 24.056 -4.913 -30.461 1.00 35.75 81 MET A N 1
ATOM 617 C CA . MET A 1 81 ? 24.505 -5.351 -31.771 1.00 35.75 81 MET A CA 1
ATOM 618 C C . MET A 1 81 ? 23.506 -6.267 -32.482 1.00 35.75 81 MET A C 1
ATOM 620 O O . MET A 1 81 ? 23.250 -7.390 -32.046 1.00 35.75 81 MET A O 1
ATOM 624 N N . HIS A 1 82 ? 23.089 -5.849 -33.677 1.00 41.59 82 HIS A N 1
ATOM 625 C CA . HIS A 1 82 ? 23.026 -6.793 -34.783 1.00 41.59 82 HIS A CA 1
ATOM 626 C C . HIS A 1 82 ? 24.213 -7.754 -34.672 1.00 41.59 82 HIS A C 1
ATOM 628 O O . HIS A 1 82 ? 25.351 -7.332 -34.869 1.00 41.59 82 HIS A O 1
ATOM 634 N N . HIS A 1 83 ? 23.968 -9.027 -34.378 1.00 34.03 83 HIS A N 1
ATOM 635 C CA . HIS A 1 83 ? 24.947 -10.045 -34.705 1.00 34.03 83 HIS A CA 1
ATOM 636 C C . HIS A 1 83 ? 24.292 -11.168 -35.505 1.00 34.03 83 HIS A C 1
ATOM 638 O O . HIS A 1 83 ? 23.418 -11.868 -34.988 1.00 34.03 83 HIS A O 1
ATOM 644 N N . PRO A 1 84 ? 24.704 -11.356 -36.772 1.00 43.00 84 PRO A N 1
ATOM 645 C CA . PRO A 1 84 ? 24.498 -12.612 -37.458 1.00 43.00 84 PRO A CA 1
ATOM 646 C C . PRO A 1 84 ? 25.379 -13.685 -36.798 1.00 43.00 84 PRO A C 1
ATOM 648 O O . PRO A 1 84 ? 26.469 -13.401 -36.301 1.00 43.00 84 PRO A O 1
ATOM 651 N N . SER A 1 85 ? 24.856 -14.906 -36.791 1.00 41.50 85 SER A N 1
ATOM 652 C CA . SER A 1 85 ? 25.511 -16.211 -36.664 1.00 41.50 85 SER A CA 1
ATOM 653 C C . SER A 1 85 ? 27.019 -16.270 -36.344 1.00 41.50 85 SER A C 1
ATOM 655 O O . SER A 1 85 ? 27.847 -15.944 -37.188 1.00 41.50 85 SER A O 1
ATOM 657 N N . GLY A 1 86 ? 27.359 -16.926 -35.224 1.00 36.44 86 GLY A N 1
ATOM 658 C CA . GLY A 1 86 ? 28.510 -17.842 -35.153 1.00 36.44 86 GLY A CA 1
ATOM 659 C C . GLY A 1 86 ? 29.620 -17.533 -34.136 1.00 36.44 86 GLY A C 1
ATOM 660 O O . GLY A 1 86 ? 30.298 -16.524 -34.234 1.00 36.44 86 GLY A O 1
ATOM 661 N N . GLY A 1 87 ? 29.912 -18.512 -33.263 1.00 33.09 87 GLY A N 1
ATOM 662 C CA . GLY A 1 87 ? 31.297 -18.828 -32.870 1.00 33.09 87 GLY A CA 1
ATOM 663 C C . GLY A 1 87 ? 31.779 -18.478 -31.451 1.00 33.09 87 GLY A C 1
ATOM 664 O O . GLY A 1 87 ? 32.177 -17.360 -31.186 1.00 33.09 87 GLY A O 1
ATOM 665 N N . ARG A 1 88 ? 31.855 -19.521 -30.605 1.00 34.47 88 ARG A N 1
ATOM 666 C CA . ARG A 1 88 ? 32.866 -19.863 -29.564 1.00 34.47 88 ARG A CA 1
ATOM 667 C C . ARG A 1 88 ? 33.405 -18.808 -28.560 1.00 34.47 88 ARG A C 1
ATOM 669 O O . ARG A 1 88 ? 34.003 -17.805 -28.907 1.00 34.47 88 ARG A O 1
ATOM 676 N N . ARG A 1 89 ? 33.346 -19.230 -27.282 1.00 42.34 89 ARG A N 1
ATOM 677 C CA . ARG A 1 89 ? 34.086 -18.785 -26.075 1.00 42.34 89 ARG A CA 1
ATOM 678 C C . ARG A 1 89 ? 35.524 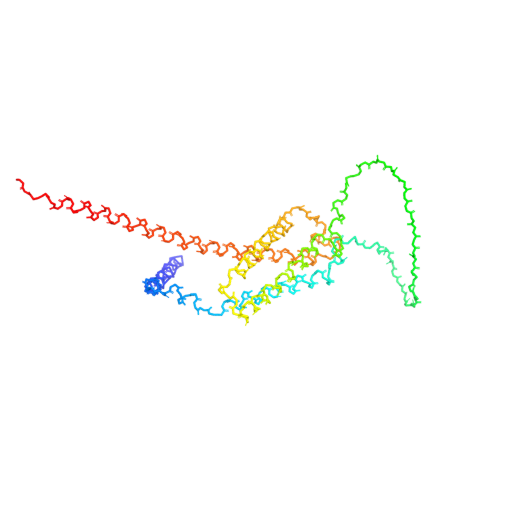-18.295 -26.324 1.00 42.34 89 ARG A C 1
ATOM 680 O O . ARG A 1 89 ? 36.262 -19.001 -27.003 1.00 42.34 89 ARG A O 1
ATOM 687 N N . LEU A 1 90 ? 35.954 -17.277 -25.560 1.00 38.38 90 LEU A N 1
ATOM 688 C CA . LEU A 1 90 ? 37.118 -17.311 -24.645 1.00 38.38 90 LEU A CA 1
ATOM 689 C C . LEU A 1 90 ? 37.160 -16.065 -23.717 1.00 38.38 90 LEU A C 1
ATOM 691 O O . LEU A 1 90 ? 36.584 -15.032 -24.025 1.00 38.38 90 LEU A O 1
ATOM 695 N N . LEU A 1 91 ? 37.795 -16.238 -22.552 1.00 43.78 91 LEU A N 1
ATOM 696 C CA . LEU A 1 91 ? 37.959 -15.328 -21.401 1.00 43.78 91 LEU A CA 1
ATOM 697 C C . LEU A 1 91 ? 38.665 -13.988 -21.706 1.00 43.78 91 LEU A C 1
ATOM 699 O O . LEU A 1 91 ? 39.685 -14.041 -22.380 1.00 43.78 91 LEU A O 1
ATOM 703 N N . GLN A 1 92 ? 38.278 -12.872 -21.048 1.00 35.62 92 GLN A N 1
ATOM 704 C CA . GLN A 1 92 ? 39.221 -11.959 -20.349 1.00 35.62 92 GLN A CA 1
ATOM 705 C C . GLN A 1 92 ? 38.572 -10.773 -19.585 1.00 35.62 92 GLN A C 1
ATOM 707 O O . GLN A 1 92 ? 37.841 -9.983 -20.160 1.00 35.62 92 GLN A O 1
ATOM 712 N N . HIS A 1 93 ? 38.910 -10.708 -18.286 1.00 28.55 93 HIS A N 1
ATOM 713 C CA . HIS A 1 93 ? 39.146 -9.596 -17.332 1.00 28.55 93 HIS A CA 1
ATOM 714 C C . HIS A 1 93 ? 38.410 -8.225 -17.375 1.00 28.55 93 HIS A C 1
ATOM 716 O O . HIS A 1 93 ? 38.213 -7.651 -18.440 1.00 28.55 93 HIS A O 1
ATOM 722 N N . PRO A 1 94 ? 38.133 -7.615 -16.191 1.00 38.56 94 PRO A N 1
ATOM 723 C CA . PRO A 1 94 ? 37.548 -6.281 -16.064 1.00 38.56 94 PRO A CA 1
ATOM 724 C C . PRO A 1 94 ? 38.628 -5.183 -16.057 1.00 38.56 94 PRO A C 1
ATOM 726 O O . PRO A 1 94 ? 39.578 -5.241 -15.274 1.00 38.56 94 PRO A O 1
ATOM 729 N N . THR A 1 95 ? 38.458 -4.146 -16.878 1.00 33.31 95 THR A N 1
ATOM 730 C CA . THR A 1 95 ? 39.250 -2.909 -16.799 1.00 33.31 95 THR A CA 1
ATOM 731 C C . THR A 1 95 ? 38.398 -1.806 -16.184 1.00 33.31 95 THR A C 1
ATOM 733 O O . THR A 1 95 ? 37.463 -1.298 -16.793 1.00 33.31 95 THR A O 1
ATOM 736 N N . VAL A 1 96 ? 38.741 -1.450 -14.947 1.00 40.88 96 VAL A N 1
ATOM 737 C CA . VAL A 1 96 ? 38.348 -0.208 -14.278 1.00 40.88 96 VAL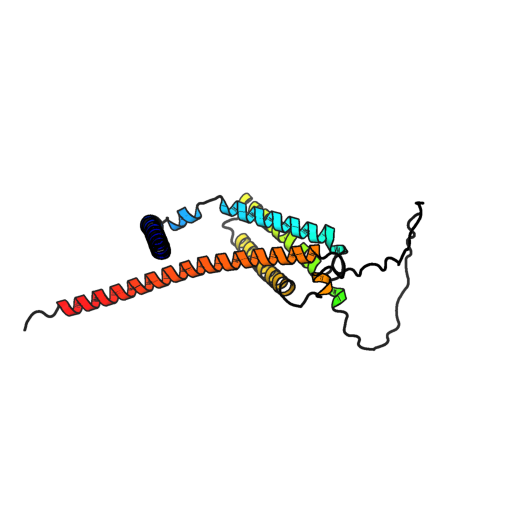 A CA 1
ATOM 738 C C . VAL A 1 96 ? 38.959 0.965 -15.050 1.00 40.88 96 VAL A C 1
ATOM 740 O O . VAL A 1 96 ? 40.157 0.965 -15.325 1.00 40.88 96 VAL A O 1
ATOM 743 N N . SER A 1 97 ? 38.167 1.981 -15.386 1.00 35.06 97 SER A N 1
ATOM 744 C CA . SER A 1 97 ? 38.678 3.279 -15.841 1.00 35.06 97 SER A CA 1
ATOM 745 C C . SER A 1 97 ? 37.926 4.399 -15.132 1.00 35.06 97 SER A C 1
ATOM 747 O O . SER A 1 97 ? 36.732 4.605 -15.323 1.00 35.06 97 SER A O 1
ATOM 749 N N . LEU A 1 98 ? 38.672 5.062 -14.254 1.00 36.94 98 LEU A N 1
ATOM 750 C CA . LEU A 1 98 ? 38.353 6.289 -13.540 1.00 36.94 98 LEU A CA 1
ATOM 751 C C . LEU A 1 98 ? 38.537 7.505 -14.467 1.00 36.94 98 LEU A C 1
ATOM 753 O O . LEU A 1 98 ? 39.490 7.540 -15.237 1.00 36.94 98 LEU A O 1
ATOM 757 N N . LEU A 1 99 ? 37.698 8.524 -14.238 1.00 43.06 99 LEU A N 1
ATOM 758 C CA . LEU A 1 99 ? 37.871 9.957 -14.542 1.00 43.06 99 LEU A CA 1
ATOM 759 C C . LEU A 1 99 ? 37.836 10.426 -16.008 1.00 43.06 99 LEU A C 1
ATOM 761 O O . LEU A 1 99 ? 38.834 10.366 -16.716 1.00 43.06 99 LEU A O 1
ATOM 765 N N . GLN A 1 100 ? 36.767 11.156 -16.358 1.00 33.12 100 GLN A N 1
ATOM 766 C CA . GLN A 1 100 ? 36.933 12.404 -17.109 1.00 33.12 100 GLN A CA 1
ATOM 767 C C . GLN A 1 100 ? 35.919 13.473 -16.670 1.00 33.12 100 GLN A C 1
ATOM 769 O O . GLN A 1 100 ? 34.759 13.197 -16.383 1.00 33.12 100 GLN A O 1
ATOM 774 N N . ASN A 1 101 ? 36.446 14.685 -16.535 1.00 34.16 101 ASN A N 1
ATOM 775 C CA . ASN A 1 101 ? 35.977 15.813 -15.745 1.00 34.16 101 ASN A CA 1
ATOM 776 C C . ASN A 1 101 ? 35.333 16.891 -16.649 1.00 34.16 101 ASN A C 1
ATOM 778 O O . ASN A 1 101 ? 35.911 17.240 -17.670 1.00 34.16 101 ASN A O 1
ATOM 782 N N . SER A 1 102 ? 34.167 17.385 -16.224 1.00 44.62 102 SER A N 1
ATOM 783 C CA . SER A 1 102 ? 33.549 18.727 -16.316 1.00 44.62 102 SER A CA 1
ATOM 784 C C . SER A 1 102 ? 33.708 19.694 -17.518 1.00 44.62 102 SER A C 1
ATOM 786 O O . SER A 1 102 ? 34.799 20.077 -17.921 1.00 44.62 102 SER A O 1
ATOM 788 N N . SER A 1 103 ? 32.532 20.256 -17.856 1.00 39.34 103 SER A N 1
ATOM 789 C CA . SER A 1 103 ? 32.177 21.645 -18.237 1.00 39.34 103 SER A CA 1
ATOM 790 C C . SER A 1 103 ? 32.397 22.179 -19.660 1.00 39.34 103 SER A C 1
ATOM 792 O O . SER A 1 103 ? 33.487 22.622 -20.003 1.00 39.34 103 SER A O 1
ATOM 794 N N . SER A 1 104 ? 31.282 22.374 -20.375 1.00 33.66 104 SER A N 1
ATOM 795 C CA . SER A 1 104 ? 30.965 23.638 -21.059 1.00 33.66 104 SER A CA 1
ATOM 796 C C . SER A 1 104 ? 29.463 23.719 -21.347 1.00 33.66 104 SER A C 1
ATOM 798 O O . SER A 1 104 ? 28.897 22.868 -22.031 1.00 33.66 104 SER A O 1
ATOM 800 N N . SER A 1 105 ? 28.839 24.734 -20.765 1.00 37.81 105 SER A N 1
ATOM 801 C CA . SER A 1 105 ? 27.437 25.115 -20.861 1.00 37.81 105 SER A CA 1
ATOM 802 C C . SER A 1 105 ? 27.113 25.641 -22.258 1.00 37.81 105 SER A C 1
ATOM 804 O O . SER A 1 105 ? 27.696 26.640 -22.665 1.00 37.81 105 SER A O 1
ATOM 806 N N . ASP A 1 106 ? 26.135 25.039 -22.934 1.00 34.19 106 ASP A N 1
ATOM 807 C CA . ASP A 1 106 ? 25.393 25.716 -23.994 1.00 34.19 106 ASP A CA 1
ATOM 808 C C . ASP A 1 106 ? 23.896 25.586 -23.731 1.00 34.19 106 ASP A C 1
ATOM 810 O O . ASP A 1 106 ? 23.323 24.503 -23.595 1.00 34.19 106 ASP A O 1
ATOM 814 N N . THR A 1 107 ? 23.283 26.752 -23.575 1.00 46.81 107 THR A N 1
ATOM 815 C CA . THR A 1 107 ? 21.915 26.934 -23.107 1.00 46.81 107 THR A CA 1
ATOM 816 C C . THR A 1 107 ? 20.988 26.821 -24.306 1.00 46.81 107 THR A C 1
ATOM 818 O O . THR A 1 107 ? 20.595 27.818 -24.901 1.00 46.81 107 THR A O 1
ATOM 821 N N . THR A 1 108 ? 20.623 25.593 -24.658 1.00 37.91 108 THR A N 1
ATOM 822 C CA . THR A 1 108 ? 19.369 25.335 -25.369 1.00 37.91 108 THR A CA 1
ATOM 823 C C . THR A 1 108 ? 18.512 24.552 -24.395 1.00 37.91 108 THR A C 1
ATOM 825 O O . THR A 1 108 ? 18.870 23.437 -24.028 1.00 37.91 108 THR A O 1
ATOM 828 N N . ALA A 1 109 ? 17.443 25.170 -23.892 1.00 42.69 109 ALA A N 1
ATOM 829 C CA . ALA A 1 109 ? 16.503 24.542 -22.973 1.00 42.69 109 ALA A CA 1
ATOM 830 C C . ALA A 1 109 ? 15.795 23.372 -23.677 1.00 42.69 109 ALA A C 1
ATOM 832 O O . ALA A 1 109 ? 14.696 23.513 -24.208 1.00 42.69 109 ALA A O 1
ATOM 833 N N . ALA A 1 110 ? 16.464 22.221 -23.712 1.00 38.97 110 ALA A N 1
ATOM 834 C CA . ALA A 1 110 ? 15.836 20.934 -23.918 1.00 38.97 110 ALA A CA 1
ATOM 835 C C . ALA A 1 110 ? 14.912 20.678 -22.715 1.00 38.97 110 ALA A C 1
ATOM 837 O O . ALA A 1 110 ? 15.286 21.009 -21.583 1.00 38.97 110 ALA A O 1
ATOM 838 N N . PRO A 1 111 ? 13.698 20.144 -22.926 1.00 40.50 111 PRO A N 1
ATOM 839 C CA . PRO A 1 111 ? 12.819 19.797 -21.821 1.00 40.50 111 PRO A CA 1
ATOM 840 C C . PRO A 1 111 ? 13.571 18.811 -20.928 1.00 40.50 111 PRO A C 1
ATOM 842 O O . PRO A 1 111 ? 14.015 17.774 -21.409 1.00 40.50 111 PRO A O 1
ATOM 845 N N . ALA A 1 112 ? 13.762 19.165 -19.656 1.00 43.78 112 ALA A N 1
ATOM 846 C CA . ALA A 1 112 ? 14.414 18.307 -18.679 1.00 43.78 112 ALA A CA 1
ATOM 847 C C . ALA A 1 112 ? 13.816 16.895 -18.767 1.00 43.78 112 ALA A C 1
ATOM 849 O O . ALA A 1 112 ? 12.610 16.719 -18.578 1.00 43.78 112 ALA A O 1
ATOM 850 N N . ASP A 1 113 ? 14.667 15.930 -19.115 1.00 47.78 113 ASP A N 1
ATOM 851 C CA . ASP A 1 113 ? 14.343 14.529 -19.364 1.00 47.78 113 ASP A CA 1
ATOM 852 C C . ASP A 1 113 ? 13.582 13.912 -18.179 1.00 47.78 113 ASP A C 1
ATOM 854 O O . ASP A 1 113 ? 14.164 13.359 -17.244 1.00 47.78 113 ASP A O 1
ATOM 858 N N . THR A 1 114 ? 12.251 13.959 -18.231 1.00 51.44 114 THR A N 1
ATOM 859 C CA . THR A 1 114 ? 11.342 13.268 -17.298 1.00 51.44 114 THR A CA 1
ATOM 860 C C . THR A 1 114 ? 11.570 11.755 -17.283 1.00 51.44 114 THR A C 1
ATOM 862 O O . THR A 1 114 ? 11.246 11.087 -16.302 1.00 51.44 114 THR A O 1
ATOM 865 N N . ASN A 1 115 ? 12.211 11.223 -18.325 1.00 56.19 115 ASN A N 1
ATOM 866 C CA . ASN A 1 115 ? 12.607 9.826 -18.420 1.00 56.19 115 ASN A CA 1
ATOM 867 C C . ASN A 1 115 ? 13.671 9.444 -17.381 1.00 56.19 115 ASN A C 1
ATOM 869 O O . ASN A 1 115 ? 13.637 8.325 -16.885 1.00 56.19 115 ASN A O 1
ATOM 873 N N . ASN A 1 116 ? 14.551 10.360 -16.962 1.00 65.81 116 ASN A N 1
ATOM 874 C CA . ASN A 1 116 ? 15.653 10.027 -16.050 1.00 65.81 116 ASN A CA 1
ATOM 875 C C . ASN A 1 116 ? 15.196 9.796 -14.599 1.00 65.81 116 ASN A C 1
ATOM 877 O O . ASN A 1 116 ? 15.904 9.151 -13.830 1.00 65.81 116 ASN A O 1
ATOM 881 N N . ALA A 1 117 ? 14.012 10.286 -14.214 1.00 80.38 117 ALA A N 1
ATOM 882 C CA . ALA A 1 117 ? 13.500 10.160 -12.846 1.00 80.38 117 ALA A CA 1
ATOM 883 C C . ALA A 1 117 ? 13.069 8.725 -12.484 1.00 80.38 117 ALA A C 1
ATOM 885 O O . ALA A 1 117 ? 12.983 8.373 -11.307 1.00 80.38 117 ALA A O 1
ATOM 886 N N . PHE A 1 118 ? 12.788 7.887 -13.482 1.00 81.38 118 PHE A N 1
ATOM 887 C CA . PHE A 1 118 ? 12.255 6.537 -13.282 1.00 81.38 118 PHE A CA 1
ATOM 888 C C . PHE A 1 118 ? 13.291 5.429 -13.480 1.00 81.38 118 PHE A C 1
ATOM 890 O O . PHE A 1 118 ? 12.983 4.272 -13.208 1.00 81.38 118 PHE A O 1
ATOM 897 N N . ILE A 1 119 ? 14.500 5.770 -13.926 1.00 82.56 119 ILE A N 1
ATOM 898 C CA . ILE A 1 119 ? 15.506 4.799 -14.360 1.00 82.56 119 ILE A CA 1
ATOM 899 C C . ILE A 1 119 ? 16.339 4.293 -13.180 1.00 82.56 119 ILE A C 1
ATOM 901 O O . ILE A 1 119 ? 16.863 5.072 -12.379 1.00 82.56 119 ILE A O 1
ATOM 905 N N . GLY A 1 120 ? 16.532 2.974 -13.142 1.00 76.69 120 GLY A N 1
ATOM 906 C CA . GLY A 1 120 ? 17.541 2.315 -12.318 1.00 76.69 120 GLY A CA 1
ATOM 907 C C . GLY A 1 120 ? 17.183 2.170 -10.829 1.00 76.69 120 GLY A C 1
ATOM 908 O O . GLY A 1 120 ? 16.049 2.430 -10.419 1.00 76.69 120 GLY A O 1
ATOM 909 N N . PRO A 1 121 ? 18.162 1.791 -9.979 1.00 80.06 121 PRO A N 1
ATOM 910 C CA . PRO A 1 121 ? 17.939 1.370 -8.584 1.00 80.06 121 PRO A CA 1
ATOM 911 C C . PRO A 1 121 ? 17.260 2.410 -7.695 1.00 80.06 121 PRO A C 1
ATOM 913 O O . PRO A 1 121 ? 16.699 2.075 -6.647 1.00 80.06 121 PRO A O 1
ATOM 916 N N . ASN A 1 122 ? 17.395 3.680 -8.065 1.00 84.88 122 ASN A N 1
ATOM 917 C CA . ASN A 1 122 ? 16.901 4.827 -7.312 1.00 84.88 122 ASN A CA 1
ATOM 918 C C . ASN A 1 122 ? 15.783 5.563 -8.060 1.00 84.88 122 ASN A C 1
ATOM 920 O O . ASN A 1 122 ? 15.387 6.647 -7.638 1.00 84.88 122 ASN A O 1
ATOM 924 N N . GLY A 1 123 ? 15.276 4.983 -9.153 1.00 89.12 123 GLY A N 1
ATOM 925 C CA . GLY A 1 123 ? 14.117 5.505 -9.860 1.00 89.12 123 GLY A CA 1
ATOM 926 C C . GLY A 1 123 ? 12.893 5.550 -8.948 1.00 89.12 123 GLY A C 1
ATOM 927 O O . GLY A 1 123 ? 12.760 4.745 -8.022 1.00 89.12 123 GLY A O 1
ATOM 928 N N . LEU A 1 124 ? 11.976 6.481 -9.214 1.00 90.81 124 LEU A N 1
ATOM 929 C CA . LEU A 1 124 ? 10.822 6.745 -8.343 1.00 90.81 124 LEU A CA 1
ATOM 930 C C . LEU A 1 124 ? 9.979 5.494 -8.033 1.00 90.81 124 LEU A C 1
ATOM 932 O O . LEU A 1 124 ? 9.589 5.298 -6.886 1.00 90.81 124 LEU A O 1
ATOM 936 N N . VAL A 1 125 ? 9.755 4.614 -9.017 1.00 91.25 125 VAL A N 1
ATOM 937 C CA . VAL A 1 125 ? 9.011 3.349 -8.829 1.00 91.25 125 VAL A CA 1
ATOM 938 C C . VAL A 1 125 ? 9.763 2.391 -7.905 1.00 91.25 125 VAL A C 1
ATOM 940 O O . VAL A 1 125 ? 9.177 1.800 -7.002 1.00 91.25 125 VAL A O 1
ATOM 943 N N . VAL A 1 126 ? 11.077 2.261 -8.088 1.00 92.62 126 VAL A N 1
ATOM 944 C CA . VAL A 1 126 ? 11.914 1.378 -7.267 1.00 92.62 126 VAL A CA 1
ATOM 945 C C . VAL A 1 126 ? 12.022 1.916 -5.841 1.00 92.62 126 VAL A C 1
ATOM 947 O O . VAL A 1 126 ? 11.920 1.153 -4.880 1.00 92.62 126 VAL A O 1
ATOM 950 N N . ALA A 1 127 ? 12.172 3.232 -5.682 1.00 93.25 127 ALA A N 1
ATOM 951 C CA . ALA A 1 127 ? 12.160 3.890 -4.381 1.00 93.25 127 ALA A CA 1
ATOM 952 C C . ALA A 1 127 ? 10.815 3.690 -3.665 1.00 93.25 127 ALA A C 1
ATOM 954 O O . ALA A 1 127 ? 10.796 3.371 -2.475 1.00 93.25 127 ALA A O 1
ATOM 955 N N . TRP A 1 128 ? 9.703 3.798 -4.398 1.00 94.88 128 TRP A N 1
ATOM 956 C CA . TRP A 1 128 ? 8.369 3.518 -3.876 1.00 94.88 128 TRP A CA 1
ATOM 957 C C . TRP A 1 128 ? 8.246 2.089 -3.351 1.00 94.88 128 TRP A C 1
ATOM 959 O O . TRP A 1 128 ? 7.858 1.907 -2.197 1.00 94.88 128 TRP A O 1
ATOM 969 N N . LEU A 1 129 ? 8.670 1.099 -4.143 1.00 94.94 129 LEU A N 1
ATOM 970 C CA . LEU A 1 129 ? 8.655 -0.317 -3.760 1.00 94.94 129 LEU A CA 1
ATOM 971 C C . LEU A 1 129 ? 9.537 -0.608 -2.543 1.00 94.94 129 LEU A C 1
ATOM 973 O O . LEU A 1 129 ? 9.159 -1.415 -1.699 1.00 94.94 129 LEU A O 1
ATOM 977 N N . LYS A 1 130 ? 10.699 0.047 -2.417 1.00 95.00 130 LYS A N 1
ATOM 978 C CA . LYS A 1 130 ? 11.562 -0.096 -1.232 1.00 95.00 130 LYS A CA 1
ATOM 979 C C . LYS A 1 130 ? 10.842 0.386 0.020 1.00 95.00 130 LYS A C 1
ATOM 981 O O . LYS A 1 130 ? 10.771 -0.349 1.002 1.00 95.00 130 LYS A O 1
ATOM 986 N N . VAL A 1 131 ? 10.308 1.606 -0.015 1.00 94.62 131 VAL A N 1
ATOM 987 C CA . VAL A 1 131 ? 9.607 2.198 1.132 1.00 94.62 131 VAL A CA 1
ATOM 988 C C . VAL A 1 131 ? 8.385 1.362 1.501 1.00 94.62 131 VAL A C 1
ATOM 990 O O . VAL A 1 131 ? 8.225 1.021 2.673 1.00 94.62 131 VAL A O 1
ATOM 993 N N . GLU A 1 132 ? 7.581 0.967 0.515 1.00 93.38 132 GLU A N 1
ATOM 994 C CA . GLU A 1 132 ? 6.404 0.119 0.722 1.00 93.38 132 GLU A CA 1
ATOM 995 C C . GLU A 1 132 ? 6.792 -1.249 1.291 1.00 93.38 132 GLU A C 1
ATOM 997 O O . GLU A 1 132 ? 6.248 -1.693 2.296 1.00 93.38 132 GLU A O 1
ATOM 1002 N N . GLY A 1 133 ? 7.810 -1.888 0.717 1.00 92.75 133 GLY A N 1
ATOM 1003 C CA . GLY A 1 133 ? 8.312 -3.175 1.181 1.00 92.75 133 GLY A CA 1
ATOM 1004 C C . GLY A 1 133 ? 8.781 -3.144 2.636 1.00 92.75 133 GLY A C 1
ATOM 1005 O O . GLY A 1 133 ? 8.388 -3.989 3.442 1.00 92.75 133 GLY A O 1
ATOM 1006 N N . PHE A 1 134 ? 9.583 -2.142 3.006 1.00 93.31 134 PHE A N 1
ATOM 1007 C CA . PHE A 1 134 ? 10.084 -2.009 4.376 1.00 93.31 134 PHE A CA 1
ATOM 1008 C C . PHE A 1 134 ? 8.991 -1.664 5.378 1.00 93.31 134 PHE A C 1
ATOM 1010 O O . PHE A 1 134 ? 9.012 -2.170 6.497 1.00 93.31 134 PHE A O 1
ATOM 1017 N N . THR A 1 135 ? 8.039 -0.817 5.007 1.00 90.81 135 THR A N 1
ATOM 1018 C CA . THR A 1 135 ? 6.941 -0.449 5.907 1.00 90.81 135 THR A CA 1
ATOM 1019 C C . THR A 1 135 ? 5.929 -1.580 6.068 1.00 90.81 135 THR A C 1
ATOM 1021 O O . THR A 1 135 ? 5.493 -1.824 7.193 1.00 90.81 135 THR A O 1
ATOM 1024 N N . ALA A 1 136 ? 5.640 -2.341 5.009 1.00 88.94 136 ALA A N 1
ATOM 1025 C CA . ALA A 1 136 ? 4.792 -3.530 5.066 1.00 88.94 136 ALA A CA 1
ATOM 1026 C C . ALA A 1 136 ? 5.386 -4.651 5.942 1.00 88.94 136 ALA A C 1
ATOM 1028 O O . ALA A 1 136 ? 4.638 -5.381 6.586 1.00 88.94 136 ALA A O 1
ATOM 1029 N N . LEU A 1 137 ? 6.719 -4.757 6.035 1.00 88.69 137 LEU A N 1
ATOM 1030 C CA . LEU A 1 137 ? 7.399 -5.646 6.992 1.00 88.69 137 LEU A CA 1
ATOM 1031 C C . LEU A 1 137 ? 7.535 -5.034 8.392 1.00 88.69 137 LEU A C 1
ATOM 1033 O O . LEU A 1 137 ? 7.420 -5.729 9.405 1.00 88.69 137 LEU A O 1
ATOM 1037 N N . GLY A 1 138 ? 7.790 -3.729 8.455 1.00 87.19 138 GLY A N 1
ATOM 1038 C CA . GLY A 1 138 ? 8.003 -2.995 9.695 1.00 87.19 138 GLY A CA 1
ATOM 1039 C C . GLY A 1 138 ? 6.740 -2.883 10.543 1.00 87.19 138 GLY A C 1
ATOM 1040 O O . GLY A 1 138 ? 6.836 -2.926 11.764 1.00 87.19 138 GLY A O 1
ATOM 1041 N N . LEU A 1 139 ? 5.559 -2.791 9.925 1.00 86.62 139 LEU A N 1
ATOM 1042 C CA . LEU A 1 139 ? 4.274 -2.680 10.620 1.00 86.62 139 LEU A CA 1
ATOM 1043 C C . LEU A 1 139 ? 3.930 -3.922 11.462 1.00 86.62 139 LEU A C 1
ATOM 1045 O O . LEU A 1 139 ? 3.713 -3.759 12.665 1.00 86.62 139 LEU A O 1
ATOM 1049 N N . PRO A 1 140 ? 3.930 -5.153 10.910 1.00 85.00 140 PRO A N 1
ATOM 1050 C CA . PRO A 1 140 ? 3.760 -6.370 11.702 1.00 85.00 140 PRO A CA 1
ATOM 1051 C C . PRO A 1 140 ? 4.789 -6.484 12.829 1.00 85.00 140 PRO A C 1
ATOM 1053 O O . PRO A 1 140 ? 4.447 -6.848 13.953 1.00 85.00 140 PRO A O 1
ATOM 1056 N N . PHE A 1 141 ? 6.046 -6.124 12.556 1.00 86.25 141 PHE A N 1
ATOM 1057 C CA . PHE A 1 141 ? 7.105 -6.147 13.560 1.00 86.25 141 PHE A CA 1
ATOM 1058 C C . PHE A 1 141 ? 6.859 -5.136 14.691 1.00 86.25 141 PHE A C 1
ATOM 1060 O O . PHE A 1 141 ? 6.932 -5.488 15.870 1.00 86.25 141 PHE A O 1
ATOM 1067 N N . LEU A 1 142 ? 6.504 -3.895 14.350 1.00 86.88 142 LEU A N 1
ATOM 1068 C CA . LEU A 1 142 ? 6.161 -2.847 15.309 1.00 86.88 142 LEU A CA 1
ATOM 1069 C C . LEU A 1 142 ? 4.942 -3.247 16.147 1.00 86.88 142 LEU A C 1
ATOM 1071 O O . LEU A 1 142 ? 4.946 -3.053 17.362 1.00 86.88 142 LEU A O 1
ATOM 1075 N N . TYR A 1 143 ? 3.932 -3.854 15.523 1.00 84.12 143 TYR A N 1
ATOM 1076 C CA . TYR A 1 143 ? 2.759 -4.379 16.217 1.00 84.12 143 TYR A CA 1
ATOM 1077 C C . TYR A 1 143 ? 3.146 -5.442 17.257 1.00 84.12 143 TYR A C 1
ATOM 1079 O O . TYR A 1 143 ? 2.744 -5.342 18.418 1.00 84.12 143 TYR A O 1
ATOM 1087 N N . VAL A 1 144 ? 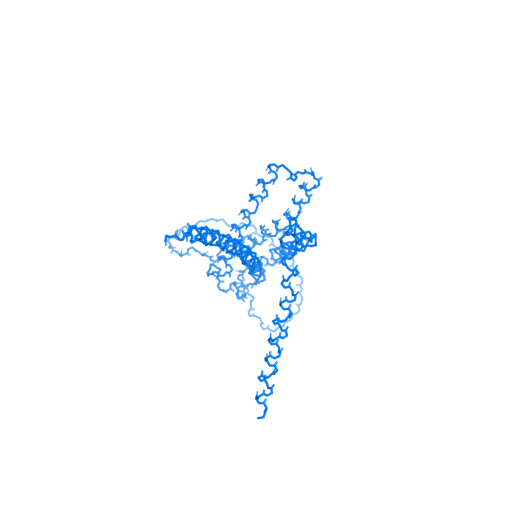3.994 -6.409 16.883 1.00 86.31 144 VAL A N 1
ATOM 1088 C CA . VAL A 1 144 ? 4.509 -7.431 17.812 1.00 86.31 144 VAL A CA 1
ATOM 1089 C C . VAL A 1 144 ? 5.318 -6.799 18.946 1.00 86.31 144 VAL A C 1
ATOM 1091 O O . VAL A 1 144 ? 5.178 -7.228 20.091 1.00 86.31 144 VAL A O 1
ATOM 1094 N N . LEU A 1 145 ? 6.122 -5.765 18.680 1.00 86.12 145 LEU A N 1
ATOM 1095 C CA . LEU A 1 145 ? 6.878 -5.057 19.719 1.00 86.12 145 LEU A CA 1
ATOM 1096 C C . LEU A 1 145 ? 5.971 -4.308 20.701 1.00 86.12 145 LEU A C 1
ATOM 1098 O O . LEU A 1 145 ? 6.198 -4.375 21.911 1.00 86.12 145 LEU A O 1
ATOM 1102 N N . ILE A 1 146 ? 4.946 -3.612 20.207 1.00 85.25 146 ILE A N 1
ATOM 1103 C CA . ILE A 1 146 ? 3.970 -2.910 21.053 1.00 85.25 146 ILE A CA 1
ATOM 1104 C C . ILE A 1 146 ? 3.218 -3.920 21.926 1.00 85.25 146 ILE A C 1
ATOM 1106 O O . ILE A 1 146 ? 3.056 -3.693 23.127 1.00 85.25 146 ILE A O 1
ATOM 1110 N N . PHE A 1 147 ? 2.813 -5.052 21.344 1.00 84.50 147 PHE A N 1
ATOM 1111 C CA . PHE A 1 147 ? 2.143 -6.131 22.064 1.00 84.50 147 PHE A CA 1
ATOM 1112 C C . PHE A 1 147 ? 3.051 -6.761 23.130 1.00 84.50 147 PHE A C 1
ATOM 1114 O O . PHE A 1 147 ? 2.661 -6.869 24.291 1.00 84.50 147 PHE A O 1
ATOM 1121 N N . SER A 1 148 ? 4.284 -7.119 22.761 1.00 86.12 148 SER A N 1
ATOM 1122 C CA . SER A 1 148 ? 5.246 -7.793 23.646 1.00 86.12 148 SER A CA 1
ATOM 1123 C C . SER A 1 148 ? 5.630 -6.940 24.854 1.00 86.12 148 SER A C 1
ATOM 1125 O O . SER A 1 148 ? 5.799 -7.465 25.949 1.00 86.12 148 SER A O 1
ATOM 1127 N N . ASN A 1 149 ? 5.719 -5.619 24.675 1.00 88.00 149 ASN A N 1
ATOM 1128 C CA . ASN A 1 149 ? 6.011 -4.675 25.755 1.00 88.00 149 ASN A CA 1
ATOM 1129 C C . ASN A 1 149 ? 4.754 -4.193 26.506 1.00 88.00 149 ASN A C 1
ATOM 1131 O O . ASN A 1 149 ? 4.854 -3.292 27.334 1.00 88.00 149 ASN A O 1
ATOM 1135 N N . GLN A 1 150 ? 3.571 -4.750 26.209 1.00 88.06 150 GLN A N 1
ATOM 1136 C CA . GLN A 1 150 ? 2.281 -4.342 26.786 1.00 88.06 150 GLN A CA 1
ATOM 1137 C C . GLN A 1 150 ? 1.987 -2.833 26.651 1.00 88.06 150 GLN A C 1
ATOM 1139 O O . GLN A 1 150 ? 1.270 -2.236 27.452 1.00 88.06 150 GLN A O 1
ATOM 1144 N N . LEU A 1 151 ? 2.497 -2.205 25.588 1.00 83.19 151 LEU A N 1
ATOM 1145 C CA . LEU A 1 151 ? 2.352 -0.771 25.315 1.00 83.19 151 LEU A CA 1
ATOM 1146 C C . LEU A 1 151 ? 0.996 -0.409 24.687 1.00 83.19 151 LEU A C 1
ATOM 1148 O O . LEU A 1 151 ? 0.814 0.724 24.241 1.00 83.19 151 LEU A O 1
ATOM 1152 N N . GLN A 1 152 ? 0.035 -1.337 24.663 1.00 79.94 152 GLN A N 1
ATOM 1153 C CA . GLN A 1 152 ? -1.264 -1.166 24.000 1.00 79.94 152 GLN A CA 1
ATOM 1154 C C . GLN A 1 152 ? -2.057 0.036 24.523 1.00 79.94 152 GLN A C 1
ATOM 1156 O O . GLN A 1 152 ? -2.709 0.728 23.751 1.00 79.94 152 GLN A O 1
ATOM 1161 N N . ASN A 1 153 ? -1.947 0.323 25.821 1.00 81.69 153 ASN A N 1
ATOM 1162 C CA . ASN A 1 153 ? -2.643 1.445 26.454 1.00 81.69 153 ASN A CA 1
ATOM 1163 C C . ASN A 1 153 ? -1.819 2.739 26.447 1.00 81.69 153 ASN A C 1
ATOM 1165 O O . ASN A 1 153 ? -2.247 3.756 26.993 1.00 81.69 153 ASN A O 1
ATOM 1169 N N . SER A 1 154 ? -0.616 2.716 25.869 1.00 87.38 154 SER A N 1
ATOM 1170 C CA . SER A 1 154 ? 0.235 3.895 25.838 1.00 87.38 154 SER A CA 1
ATOM 1171 C C . SER A 1 154 ? -0.215 4.842 24.719 1.00 87.38 154 SER A C 1
ATOM 1173 O O . SER A 1 154 ? -0.249 4.498 23.534 1.00 87.38 154 SER A O 1
ATOM 1175 N N . ILE A 1 155 ? -0.531 6.078 25.111 1.00 88.00 155 ILE A N 1
ATOM 1176 C CA . ILE A 1 155 ? -0.761 7.206 24.201 1.00 88.00 155 ILE A CA 1
ATOM 1177 C C . ILE A 1 155 ? 0.359 7.329 23.148 1.00 88.00 155 ILE A C 1
ATOM 1179 O O . ILE A 1 155 ? 0.025 7.447 21.969 1.00 88.00 155 ILE A O 1
ATOM 1183 N N . PRO A 1 156 ? 1.667 7.257 23.493 1.00 86.44 156 PRO A N 1
ATOM 1184 C CA . PRO A 1 156 ? 2.721 7.389 22.487 1.00 86.44 156 PRO A CA 1
ATOM 1185 C C . PRO A 1 156 ? 2.711 6.269 21.438 1.00 86.44 156 PRO A C 1
ATOM 1187 O O . PRO A 1 156 ? 2.913 6.564 20.263 1.00 86.44 156 PRO A O 1
ATOM 1190 N N . ALA A 1 157 ? 2.435 5.012 21.813 1.00 82.69 157 ALA A N 1
ATOM 1191 C CA . ALA A 1 157 ? 2.339 3.928 20.832 1.00 82.69 157 ALA A CA 1
ATOM 1192 C C . ALA A 1 157 ? 1.139 4.122 19.898 1.00 82.69 157 ALA A C 1
ATOM 1194 O O . ALA A 1 157 ? 1.259 3.909 18.694 1.00 82.69 157 ALA A O 1
ATOM 1195 N N . SER A 1 158 ? 0.010 4.595 20.434 1.00 84.31 158 SER A N 1
ATOM 1196 C CA . SER A 1 158 ? -1.165 4.927 19.622 1.00 84.31 158 SER A CA 1
ATOM 1197 C C . SER A 1 158 ? -0.859 6.048 18.623 1.00 84.31 158 SER A C 1
ATOM 1199 O O . SER A 1 158 ? -1.134 5.895 17.436 1.00 84.31 158 SER A O 1
ATOM 1201 N N . ILE A 1 159 ? -0.232 7.147 19.070 1.00 88.69 159 ILE A N 1
ATOM 1202 C CA . ILE A 1 159 ? 0.180 8.259 18.192 1.00 88.69 159 ILE A CA 1
ATOM 1203 C C . ILE A 1 159 ? 1.134 7.764 17.099 1.00 88.69 159 ILE A C 1
ATOM 1205 O O . ILE A 1 159 ? 0.954 8.106 15.932 1.00 88.69 159 ILE A O 1
ATOM 1209 N N . LEU A 1 160 ? 2.120 6.935 17.454 1.00 88.19 160 LEU A N 1
ATOM 1210 C CA . LEU A 1 160 ? 3.063 6.367 16.492 1.00 88.19 160 LEU A CA 1
ATOM 1211 C C . LEU A 1 160 ? 2.344 5.540 15.418 1.00 88.19 160 LEU A C 1
ATOM 1213 O O . LEU A 1 160 ? 2.602 5.736 14.233 1.00 88.19 160 LEU A O 1
ATOM 1217 N N . LEU A 1 161 ? 1.418 4.660 15.811 1.00 85.69 161 LEU A N 1
ATOM 1218 C CA . LEU A 1 161 ? 0.639 3.854 14.866 1.00 85.69 161 LEU A CA 1
ATOM 1219 C C . LEU A 1 161 ? -0.211 4.724 13.930 1.00 85.69 161 LEU A C 1
ATOM 1221 O O . LEU A 1 161 ? -0.250 4.455 12.731 1.00 85.69 161 LEU A O 1
ATOM 1225 N N . TYR A 1 162 ? -0.825 5.798 14.438 1.00 87.00 162 TYR A N 1
ATOM 1226 C CA . TYR A 1 162 ? -1.556 6.755 13.601 1.00 87.00 162 TYR A CA 1
ATOM 1227 C C . TYR A 1 162 ? -0.651 7.469 12.595 1.00 87.00 162 TYR A C 1
ATOM 1229 O O . TYR A 1 162 ? -1.030 7.607 11.434 1.00 87.00 162 TYR A O 1
ATOM 1237 N N . LEU A 1 163 ? 0.543 7.903 13.009 1.00 90.50 163 LEU A N 1
ATOM 1238 C CA . LEU A 1 163 ? 1.499 8.550 12.107 1.00 90.50 163 LEU A CA 1
ATOM 1239 C C . LEU A 1 163 ? 1.973 7.596 11.009 1.00 90.50 163 LEU A C 1
ATOM 1241 O O . LEU A 1 163 ? 2.031 7.992 9.846 1.00 90.50 163 LEU A O 1
ATOM 1245 N N . VAL A 1 164 ? 2.262 6.338 11.357 1.00 89.50 164 VAL A N 1
ATOM 1246 C CA . VAL A 1 164 ? 2.643 5.319 10.371 1.00 89.50 164 VAL A CA 1
ATOM 1247 C C . VAL A 1 164 ? 1.488 5.039 9.412 1.00 89.50 164 VAL A C 1
ATOM 1249 O O . VAL A 1 164 ? 1.715 4.993 8.208 1.00 89.50 164 VAL A O 1
ATOM 1252 N N . ALA A 1 165 ? 0.254 4.918 9.909 1.00 87.38 165 ALA A N 1
ATOM 1253 C CA . ALA A 1 165 ? -0.925 4.715 9.069 1.00 87.38 165 ALA A CA 1
ATOM 1254 C C . ALA A 1 165 ? -1.182 5.904 8.126 1.00 87.38 165 ALA A C 1
ATOM 1256 O O . ALA A 1 165 ? -1.470 5.702 6.948 1.00 87.38 165 ALA A O 1
ATOM 1257 N N . ALA A 1 166 ? -1.035 7.141 8.612 1.00 89.69 166 ALA A N 1
ATOM 1258 C CA . ALA A 1 166 ? -1.176 8.345 7.795 1.00 89.69 166 ALA A CA 1
ATOM 1259 C C . ALA A 1 166 ? -0.087 8.427 6.716 1.00 89.69 166 ALA A C 1
ATOM 1261 O O . ALA A 1 166 ? -0.390 8.704 5.555 1.00 89.69 166 ALA A O 1
ATOM 1262 N N . PHE A 1 167 ? 1.165 8.137 7.081 1.00 92.44 167 PHE A N 1
ATOM 1263 C CA . PHE A 1 167 ? 2.267 8.033 6.129 1.00 92.44 167 PHE A CA 1
ATOM 1264 C C . PHE A 1 167 ? 1.965 6.988 5.050 1.00 92.44 167 PHE A C 1
ATOM 1266 O O . PHE A 1 167 ? 2.072 7.288 3.864 1.00 92.44 167 PHE A O 1
ATOM 1273 N N . GLN A 1 168 ? 1.520 5.799 5.459 1.00 91.06 168 GLN A N 1
ATOM 1274 C CA . GLN A 1 168 ? 1.151 4.707 4.563 1.00 91.06 168 GLN A CA 1
ATOM 1275 C C . GLN A 1 168 ? 0.016 5.090 3.607 1.00 91.06 168 GLN A C 1
ATOM 1277 O O . GLN A 1 168 ? 0.123 4.883 2.402 1.00 91.06 168 GLN A O 1
ATOM 1282 N N . ALA A 1 169 ? -1.029 5.755 4.103 1.00 90.44 169 ALA A N 1
ATOM 1283 C CA . ALA A 1 169 ? -2.119 6.241 3.263 1.00 90.44 169 ALA A CA 1
ATOM 1284 C C . ALA A 1 169 ? -1.635 7.249 2.206 1.00 90.44 169 ALA A C 1
ATOM 1286 O O . ALA A 1 169 ? -1.987 7.131 1.033 1.00 90.44 169 ALA A O 1
ATOM 1287 N N . VAL A 1 170 ? -0.798 8.218 2.595 1.00 93.19 170 VAL A N 1
ATOM 1288 C CA . VAL A 1 170 ? -0.223 9.195 1.655 1.00 93.19 170 VAL A CA 1
ATOM 1289 C C . VAL A 1 170 ? 0.673 8.502 0.626 1.00 93.19 170 VAL A C 1
ATOM 1291 O O . VAL A 1 170 ? 0.577 8.793 -0.567 1.00 93.19 170 VAL A O 1
ATOM 1294 N N . TRP A 1 171 ? 1.508 7.559 1.064 1.00 94.19 171 TRP A N 1
ATOM 1295 C CA . TRP A 1 171 ? 2.412 6.818 0.186 1.00 94.19 171 TRP A CA 1
ATOM 1296 C C . TRP A 1 171 ? 1.658 5.943 -0.823 1.00 94.19 171 TRP A C 1
ATOM 1298 O O . TRP A 1 171 ? 1.992 5.935 -2.012 1.00 94.19 171 TRP A O 1
ATOM 1308 N N . LEU A 1 172 ? 0.587 5.283 -0.378 1.00 91.50 172 LEU A N 1
ATOM 1309 C CA . LEU A 1 172 ? -0.315 4.516 -1.232 1.00 91.50 172 LEU A CA 1
ATOM 1310 C C . LEU A 1 172 ? -1.009 5.411 -2.264 1.00 91.50 172 LEU A C 1
ATOM 1312 O O . LEU A 1 172 ? -1.089 5.031 -3.429 1.00 91.50 172 LEU A O 1
ATOM 1316 N N . ILE A 1 173 ? -1.473 6.606 -1.878 1.00 93.31 173 ILE A N 1
ATOM 1317 C CA . ILE A 1 173 ? -2.085 7.563 -2.816 1.00 93.31 173 ILE A CA 1
ATOM 1318 C C . ILE A 1 173 ? -1.094 7.939 -3.923 1.00 93.31 173 ILE A C 1
ATOM 1320 O O . ILE A 1 173 ? -1.465 7.910 -5.097 1.00 93.31 173 ILE A O 1
ATOM 1324 N N . ILE A 1 174 ? 0.162 8.236 -3.574 1.00 93.62 174 ILE A N 1
ATOM 1325 C CA . ILE A 1 174 ? 1.219 8.524 -4.557 1.00 93.62 174 ILE A CA 1
ATOM 1326 C C . ILE A 1 174 ? 1.397 7.331 -5.510 1.00 93.62 174 ILE A C 1
ATOM 1328 O O . ILE A 1 174 ? 1.384 7.510 -6.729 1.00 93.62 174 ILE A O 1
ATOM 1332 N N . GLY A 1 175 ? 1.476 6.112 -4.965 1.00 93.00 175 GLY A N 1
ATOM 1333 C CA . GLY A 1 175 ? 1.584 4.880 -5.751 1.00 93.00 175 GLY A CA 1
ATOM 1334 C C . GLY A 1 175 ? 0.399 4.666 -6.694 1.00 93.00 175 GLY A C 1
ATOM 1335 O O . GLY A 1 175 ? 0.592 4.337 -7.863 1.00 93.00 175 GLY A O 1
ATOM 1336 N N . CYS A 1 176 ? -0.828 4.921 -6.235 1.00 93.81 176 CYS A N 1
ATOM 1337 C CA . CYS A 1 176 ? -2.042 4.827 -7.046 1.00 93.81 176 CYS A CA 1
ATOM 1338 C C . CYS A 1 176 ? -2.053 5.857 -8.183 1.00 93.81 176 CYS A C 1
ATOM 1340 O O . CYS A 1 176 ? -2.385 5.508 -9.317 1.00 93.81 176 CYS A O 1
ATOM 1342 N N . VAL A 1 177 ? -1.658 7.106 -7.912 1.00 93.88 177 VAL A N 1
ATOM 1343 C CA . VAL A 1 177 ? -1.550 8.151 -8.945 1.00 93.88 177 VAL A CA 1
ATOM 1344 C C . VAL A 1 177 ? -0.544 7.743 -10.020 1.00 93.88 177 VAL A C 1
ATOM 1346 O O . VAL A 1 177 ? -0.804 7.940 -11.203 1.00 93.88 177 VAL A O 1
ATOM 1349 N N . TRP A 1 178 ? 0.578 7.131 -9.642 1.00 91.81 178 TRP A N 1
ATOM 1350 C CA . TRP A 1 178 ? 1.568 6.654 -10.608 1.00 91.81 178 TRP A CA 1
ATOM 1351 C C . TRP A 1 178 ? 1.140 5.378 -11.342 1.00 91.81 178 TRP A C 1
ATOM 1353 O O . TRP A 1 178 ? 1.419 5.249 -12.530 1.00 91.81 178 TRP A O 1
ATOM 1363 N N . SER A 1 179 ? 0.448 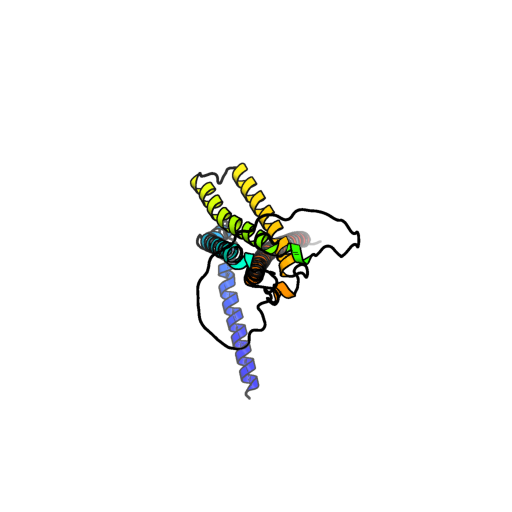4.463 -10.662 1.00 92.00 179 SER A N 1
ATOM 1364 C CA . SER A 1 179 ? 0.001 3.178 -11.219 1.00 92.00 179 SER A CA 1
ATOM 1365 C C . SER A 1 179 ? -1.148 3.328 -12.214 1.00 92.00 179 SER A C 1
ATOM 1367 O O . SER A 1 179 ? -1.167 2.648 -13.237 1.00 92.00 179 SER A O 1
ATOM 1369 N N . PHE A 1 180 ? -2.118 4.194 -11.912 1.00 91.69 180 PHE A N 1
ATOM 1370 C CA . PHE A 1 180 ? -3.323 4.385 -12.730 1.00 91.69 180 PHE A CA 1
ATOM 1371 C C . PHE A 1 180 ? -3.291 5.667 -13.566 1.00 91.69 180 PHE A C 1
ATOM 1373 O O . PHE A 1 180 ? -4.137 5.855 -14.439 1.00 91.69 180 PHE A O 1
ATOM 1380 N N . GLY A 1 181 ? -2.347 6.564 -13.288 1.00 87.81 181 GLY A N 1
ATOM 1381 C CA . GLY A 1 181 ? -2.149 7.786 -14.051 1.00 87.81 181 GLY A CA 1
ATOM 1382 C C . GLY A 1 181 ? -1.204 7.609 -15.237 1.00 87.81 181 GLY A C 1
ATOM 1383 O O . GLY A 1 181 ? -0.725 6.525 -15.561 1.00 87.81 181 GLY A O 1
ATOM 1384 N N . THR A 1 182 ? -0.904 8.731 -15.884 1.00 83.81 182 THR A N 1
ATOM 1385 C CA . THR A 1 182 ? 0.002 8.807 -17.040 1.00 83.81 182 THR A CA 1
ATOM 1386 C C . THR A 1 182 ? 1.394 9.318 -16.661 1.00 83.81 182 THR A C 1
ATOM 1388 O O . THR A 1 182 ? 2.141 9.764 -17.527 1.00 83.81 182 THR A O 1
ATOM 1391 N N . SER A 1 183 ? 1.736 9.318 -15.367 1.00 86.50 183 SER A N 1
ATOM 1392 C CA . SER A 1 183 ? 2.997 9.876 -14.858 1.00 86.50 183 SER A CA 1
ATOM 1393 C C . SER A 1 183 ? 4.220 9.034 -15.221 1.00 86.50 183 SER A C 1
ATOM 1395 O O . SER A 1 183 ? 5.306 9.583 -15.368 1.00 86.50 183 SER A O 1
ATOM 1397 N N . ILE A 1 184 ? 4.053 7.716 -15.362 1.00 86.75 184 ILE A N 1
ATOM 1398 C CA . ILE A 1 184 ? 5.125 6.799 -15.763 1.00 86.75 184 ILE A CA 1
ATOM 1399 C C . ILE A 1 184 ? 5.085 6.639 -17.288 1.00 86.75 184 ILE A C 1
ATOM 1401 O O . ILE A 1 184 ? 4.006 6.360 -17.819 1.00 86.75 184 ILE A O 1
ATOM 1405 N N . PRO A 1 185 ? 6.221 6.754 -18.002 1.00 86.88 185 PRO A N 1
ATOM 1406 C CA . PRO A 1 185 ? 6.268 6.570 -19.449 1.00 86.88 185 PRO A CA 1
ATOM 1407 C C . PRO A 1 185 ? 5.662 5.232 -19.885 1.00 86.88 185 PRO A C 1
ATOM 1409 O O . PRO A 1 185 ? 5.994 4.179 -19.335 1.00 86.88 185 PRO A O 1
ATOM 1412 N N . ALA A 1 186 ? 4.806 5.259 -20.910 1.00 87.06 186 ALA A N 1
ATOM 1413 C CA . ALA A 1 186 ? 4.111 4.067 -21.406 1.00 87.06 186 ALA A CA 1
ATOM 1414 C C . ALA A 1 186 ? 5.075 2.949 -21.845 1.00 87.06 186 ALA A C 1
ATOM 1416 O O . ALA A 1 186 ? 4.736 1.770 -21.747 1.00 87.06 186 ALA A O 1
ATOM 1417 N N . GLU A 1 187 ? 6.280 3.315 -22.282 1.00 86.00 187 GLU A N 1
ATOM 1418 C CA . GLU A 1 187 ? 7.324 2.371 -22.683 1.00 86.00 187 GLU A CA 1
ATOM 1419 C C . GLU A 1 187 ? 7.835 1.525 -21.501 1.00 86.00 187 GLU A C 1
ATOM 1421 O O . GLU A 1 187 ? 7.995 0.308 -21.602 1.00 86.00 187 GLU A O 1
ATOM 1426 N N . CYS A 1 188 ? 7.988 2.140 -20.327 1.00 86.88 188 CYS A N 1
ATOM 1427 C CA . CYS A 1 188 ? 8.427 1.446 -19.116 1.00 86.88 188 CYS A CA 1
ATOM 1428 C C . CYS A 1 188 ? 7.294 0.612 -18.494 1.00 86.88 188 CYS A C 1
ATOM 1430 O O . CYS A 1 188 ? 7.544 -0.439 -17.912 1.00 86.88 188 CYS A O 1
ATOM 1432 N N . GLN A 1 189 ? 6.031 1.017 -18.684 1.00 88.56 189 GLN A N 1
ATOM 1433 C CA . GLN A 1 189 ? 4.871 0.218 -18.262 1.00 88.56 189 GLN A CA 1
ATOM 1434 C C . GLN A 1 189 ? 4.721 -1.067 -19.095 1.00 88.56 189 GLN A C 1
ATOM 1436 O O . GLN A 1 189 ? 4.460 -2.150 -18.562 1.00 88.56 189 GLN A O 1
ATOM 1441 N N . LYS A 1 190 ? 4.894 -0.954 -20.418 1.00 87.31 190 LYS A N 1
ATOM 1442 C CA . LYS A 1 190 ? 4.750 -2.072 -21.364 1.00 87.31 190 LYS A CA 1
ATOM 1443 C C . LYS A 1 190 ? 5.967 -2.999 -21.403 1.00 87.31 190 LYS A C 1
ATOM 1445 O O . LYS A 1 190 ? 5.852 -4.089 -21.953 1.00 87.31 190 LYS A O 1
ATOM 1450 N N . GLY A 1 191 ? 7.097 -2.583 -20.829 1.00 85.12 191 GLY A N 1
ATOM 1451 C CA . GLY A 1 191 ? 8.352 -3.339 -20.871 1.00 85.12 191 GLY A CA 1
ATOM 1452 C C . GLY A 1 191 ? 9.076 -3.241 -22.215 1.00 85.12 191 GLY A C 1
ATOM 1453 O O . GLY A 1 191 ? 9.857 -4.122 -22.558 1.00 85.12 191 GLY A O 1
ATOM 1454 N N . SER A 1 192 ? 8.816 -2.195 -23.008 1.00 85.31 192 SER A N 1
ATOM 1455 C CA . SER A 1 192 ? 9.626 -1.898 -24.201 1.00 85.31 192 SER A CA 1
ATOM 1456 C C . SER A 1 192 ? 10.964 -1.248 -23.831 1.00 85.31 192 SER A C 1
ATOM 1458 O O . SER A 1 192 ? 11.924 -1.345 -24.594 1.00 85.31 192 SER A O 1
ATOM 1460 N N . MET A 1 193 ? 11.052 -0.635 -22.645 1.00 81.12 193 MET A N 1
ATOM 1461 C CA . MET A 1 193 ? 12.295 -0.160 -22.033 1.00 81.12 193 MET A CA 1
ATOM 1462 C C . MET A 1 193 ? 12.552 -0.895 -20.715 1.00 81.12 193 MET A C 1
ATOM 1464 O O . MET A 1 193 ? 12.096 -0.469 -19.653 1.00 81.12 193 MET A O 1
ATOM 1468 N N . GLY A 1 194 ? 13.276 -2.010 -20.801 1.00 85.56 194 GLY A N 1
ATOM 1469 C CA . GLY A 1 194 ? 13.690 -2.792 -19.640 1.00 85.56 194 GLY A CA 1
ATOM 1470 C C . GLY A 1 194 ? 12.600 -3.706 -19.074 1.00 85.56 194 GLY A C 1
ATOM 1471 O O . GLY A 1 194 ? 11.572 -3.954 -19.705 1.00 85.56 194 GLY A O 1
ATOM 1472 N N . ASP A 1 195 ? 12.848 -4.237 -17.880 1.00 87.81 195 ASP A N 1
ATOM 1473 C CA . ASP A 1 195 ? 11.930 -5.153 -17.202 1.00 87.81 195 ASP A CA 1
ATOM 1474 C C . ASP A 1 195 ? 10.795 -4.376 -16.518 1.00 87.81 195 ASP A C 1
ATOM 1476 O O . ASP A 1 195 ? 11.039 -3.512 -15.674 1.00 87.81 195 ASP A O 1
ATOM 1480 N N . ASN A 1 196 ? 9.541 -4.686 -16.857 1.00 91.38 196 ASN A N 1
ATOM 1481 C CA . ASN A 1 196 ? 8.376 -4.036 -16.260 1.00 91.38 196 ASN A CA 1
ATOM 1482 C C . ASN A 1 196 ? 7.892 -4.698 -14.959 1.00 91.38 196 ASN A C 1
ATOM 1484 O O . ASN A 1 196 ? 6.902 -4.231 -14.388 1.00 91.38 196 ASN A O 1
ATOM 1488 N N . PHE A 1 197 ? 8.564 -5.739 -14.457 1.00 92.50 197 PHE A N 1
ATOM 1489 C CA . PHE A 1 197 ? 8.169 -6.457 -13.241 1.00 92.50 197 PHE A CA 1
ATOM 1490 C C . PHE A 1 197 ? 8.016 -5.542 -12.013 1.00 92.50 197 PHE A C 1
ATOM 1492 O O . PHE A 1 197 ? 7.073 -5.697 -11.231 1.00 92.50 197 PHE A O 1
ATOM 1499 N N . ALA A 1 198 ? 8.891 -4.540 -11.869 1.00 91.62 198 ALA A N 1
ATOM 1500 C CA . ALA A 1 198 ? 8.793 -3.539 -10.807 1.00 91.62 198 ALA A CA 1
ATOM 1501 C C . ALA A 1 198 ? 7.474 -2.748 -10.885 1.00 91.62 198 ALA A C 1
ATOM 1503 O O . ALA A 1 198 ? 6.735 -2.657 -9.903 1.00 91.62 198 ALA A O 1
ATOM 1504 N N . PHE A 1 199 ? 7.128 -2.241 -12.072 1.00 93.00 199 PHE A N 1
ATOM 1505 C CA . PHE A 1 199 ? 5.867 -1.531 -12.285 1.00 93.00 199 PHE A CA 1
ATOM 1506 C C . PHE A 1 199 ? 4.649 -2.439 -12.095 1.00 93.00 199 PHE A C 1
ATOM 1508 O O . PHE A 1 199 ? 3.699 -2.036 -11.430 1.00 93.00 199 PHE A O 1
ATOM 1515 N N . GLN A 1 200 ? 4.684 -3.669 -12.614 1.00 94.06 200 GLN A N 1
ATOM 1516 C CA . GLN A 1 200 ? 3.601 -4.641 -12.429 1.00 94.06 200 GLN A CA 1
ATOM 1517 C C . GLN A 1 200 ? 3.347 -4.916 -10.945 1.00 94.06 200 GLN A C 1
ATOM 1519 O O . GLN A 1 200 ? 2.201 -4.910 -10.502 1.00 94.06 200 GLN A O 1
ATOM 1524 N N . THR A 1 201 ? 4.411 -5.098 -10.163 1.00 94.69 201 THR A N 1
ATOM 1525 C CA . THR A 1 201 ? 4.300 -5.316 -8.717 1.00 94.69 201 THR A CA 1
ATOM 1526 C C . THR A 1 201 ? 3.673 -4.107 -8.026 1.00 94.69 201 THR A C 1
ATOM 1528 O O . THR A 1 201 ? 2.706 -4.278 -7.286 1.00 94.69 201 THR A O 1
ATOM 1531 N N . MET A 1 202 ? 4.153 -2.889 -8.313 1.00 94.38 202 MET A N 1
ATOM 1532 C CA . MET A 1 202 ? 3.563 -1.654 -7.779 1.00 94.38 202 MET A CA 1
ATOM 1533 C C . MET A 1 202 ? 2.070 -1.561 -8.119 1.00 94.38 202 MET A C 1
ATOM 1535 O O . MET A 1 202 ? 1.248 -1.341 -7.232 1.00 94.38 202 MET A O 1
ATOM 1539 N N . TRP A 1 203 ? 1.714 -1.797 -9.384 1.00 95.31 203 TRP A N 1
ATOM 1540 C CA . TRP A 1 203 ? 0.336 -1.732 -9.863 1.00 95.31 203 TRP A CA 1
ATOM 1541 C C . TRP A 1 203 ? -0.576 -2.723 -9.131 1.00 95.31 203 TRP A C 1
ATOM 1543 O O . TRP A 1 203 ? -1.643 -2.335 -8.655 1.00 95.31 203 TRP A O 1
ATOM 1553 N N . TRP A 1 204 ? -0.148 -3.982 -8.985 1.00 95.25 204 TRP A N 1
ATOM 1554 C CA . TRP A 1 204 ? -0.917 -5.015 -8.282 1.00 95.25 204 TRP A CA 1
ATOM 1555 C C . TRP A 1 204 ? -1.106 -4.694 -6.804 1.00 95.25 204 TRP A C 1
ATOM 1557 O O . TRP A 1 204 ? -2.211 -4.850 -6.284 1.00 95.25 204 TRP A O 1
ATOM 1567 N N . VAL A 1 205 ? -0.053 -4.218 -6.140 1.00 93.44 205 VAL A N 1
ATOM 1568 C CA . VAL A 1 205 ? -0.099 -3.815 -4.731 1.00 93.44 205 VAL A CA 1
ATOM 1569 C C . VAL A 1 205 ? -1.077 -2.651 -4.553 1.00 93.44 205 VAL A C 1
ATOM 1571 O O . VAL A 1 205 ? -1.986 -2.736 -3.728 1.00 93.44 205 VAL A O 1
ATOM 1574 N N . CYS A 1 206 ? -0.985 -1.614 -5.390 1.00 94.12 206 CYS A N 1
ATOM 1575 C CA . CYS A 1 206 ? -1.926 -0.495 -5.375 1.00 94.12 206 CYS A CA 1
ATOM 1576 C C . CYS A 1 206 ? -3.371 -0.936 -5.652 1.00 94.12 206 CYS A C 1
ATOM 1578 O O . CYS A 1 206 ? -4.280 -0.528 -4.929 1.00 94.12 206 CYS A O 1
ATOM 1580 N N . ALA A 1 207 ? -3.601 -1.783 -6.659 1.00 93.31 207 ALA A N 1
ATOM 1581 C CA . ALA A 1 207 ? -4.933 -2.280 -7.005 1.00 93.31 207 ALA A CA 1
ATOM 1582 C C . ALA A 1 207 ? -5.554 -3.109 -5.874 1.00 93.31 207 ALA A C 1
ATOM 1584 O O . ALA A 1 207 ? -6.726 -2.923 -5.540 1.00 93.31 207 ALA A O 1
ATOM 1585 N N . PHE A 1 208 ? -4.764 -3.991 -5.262 1.00 92.31 208 PHE A N 1
ATOM 1586 C CA . PHE A 1 208 ? -5.202 -4.818 -4.146 1.00 92.31 208 PHE A CA 1
ATOM 1587 C C . PHE A 1 208 ? -5.579 -3.964 -2.930 1.00 92.31 208 PHE A C 1
ATOM 1589 O O . PHE A 1 208 ? -6.701 -4.075 -2.430 1.00 92.31 208 PHE A O 1
ATOM 1596 N N . TRP A 1 209 ? -4.696 -3.057 -2.500 1.00 90.56 209 TRP A N 1
ATOM 1597 C CA . TRP A 1 209 ? -4.955 -2.197 -1.342 1.00 90.56 209 TRP A CA 1
ATOM 1598 C C . TRP A 1 209 ? -6.126 -1.248 -1.563 1.00 90.56 209 TRP A C 1
ATOM 1600 O O . TRP A 1 209 ? -6.972 -1.102 -0.678 1.00 90.56 209 TRP A O 1
ATOM 1610 N N . LEU A 1 210 ? -6.221 -0.640 -2.748 1.00 91.62 210 LEU A N 1
ATOM 1611 C CA . LEU A 1 210 ? -7.355 0.208 -3.098 1.00 91.62 210 LEU A CA 1
ATOM 1612 C C . LEU A 1 210 ? -8.665 -0.594 -3.068 1.00 91.62 210 LEU A C 1
ATOM 1614 O O . LEU A 1 210 ? -9.657 -0.122 -2.514 1.00 91.62 210 LEU A O 1
ATOM 1618 N N . GLY A 1 211 ? -8.655 -1.826 -3.587 1.00 90.19 211 GLY A N 1
ATOM 1619 C CA . GLY A 1 211 ? -9.789 -2.747 -3.511 1.00 90.19 211 GLY A CA 1
ATOM 1620 C C . GLY A 1 211 ? -10.211 -3.043 -2.069 1.00 90.19 211 GLY A C 1
ATOM 1621 O O . GLY A 1 211 ? -11.390 -2.909 -1.737 1.00 90.19 211 GLY A O 1
ATOM 1622 N N . CYS A 1 212 ? -9.259 -3.365 -1.189 1.00 87.56 212 CYS A N 1
ATOM 1623 C CA . CYS A 1 212 ? -9.528 -3.576 0.236 1.00 87.56 212 CYS A CA 1
ATOM 1624 C C . CYS A 1 212 ? -10.144 -2.335 0.896 1.00 87.56 212 CYS A C 1
ATOM 1626 O O . CYS A 1 212 ? -11.137 -2.459 1.614 1.00 87.56 212 CYS A O 1
ATOM 1628 N N . MET A 1 213 ? -9.607 -1.142 0.625 1.00 87.62 213 MET A N 1
ATOM 1629 C CA . MET A 1 213 ? -10.126 0.108 1.189 1.00 87.62 213 MET A CA 1
ATOM 1630 C C . MET A 1 213 ? -11.552 0.400 0.720 1.00 87.62 213 MET A C 1
ATOM 1632 O O . MET A 1 213 ? -12.398 0.760 1.535 1.00 87.62 213 MET A O 1
ATOM 1636 N N . VAL A 1 214 ? -11.856 0.192 -0.564 1.00 88.88 214 VAL A N 1
ATOM 1637 C CA . VAL A 1 214 ? -13.218 0.366 -1.096 1.00 88.88 214 VAL A CA 1
ATOM 1638 C C . VAL A 1 214 ? -14.197 -0.601 -0.428 1.00 88.88 214 VAL A C 1
ATOM 1640 O O . VAL A 1 214 ? -15.287 -0.184 -0.036 1.00 88.88 214 VAL A O 1
ATOM 1643 N N . VAL A 1 215 ? -13.811 -1.868 -0.246 1.00 88.00 215 VAL A N 1
ATOM 1644 C CA . VAL A 1 215 ? -14.650 -2.866 0.437 1.00 88.00 215 VAL A CA 1
ATOM 1645 C C . VAL A 1 215 ? -14.890 -2.478 1.897 1.00 88.00 215 VAL A C 1
ATOM 1647 O O . VAL A 1 215 ? -16.040 -2.467 2.337 1.00 88.00 215 VAL A O 1
ATOM 1650 N N . ILE A 1 216 ? -13.842 -2.100 2.637 1.00 86.44 216 ILE A N 1
ATOM 1651 C CA . ILE A 1 216 ? -13.956 -1.676 4.041 1.00 86.44 216 ILE A CA 1
ATOM 1652 C C . ILE A 1 216 ? -14.850 -0.436 4.158 1.00 86.44 216 ILE A C 1
ATOM 1654 O O . ILE A 1 216 ? -15.784 -0.430 4.959 1.00 86.44 216 ILE A O 1
ATOM 1658 N N . CYS A 1 217 ? -14.627 0.587 3.331 1.00 88.62 217 CYS A N 1
ATOM 1659 C CA . CYS A 1 217 ? -15.458 1.791 3.303 1.00 88.62 217 CYS A CA 1
ATOM 1660 C C . CYS A 1 217 ? -16.916 1.481 2.936 1.00 88.62 217 CYS A C 1
ATOM 1662 O O . CYS A 1 217 ? -17.824 2.064 3.524 1.00 88.62 217 CYS A O 1
ATOM 1664 N N . GLY A 1 218 ? -17.158 0.548 2.011 1.00 88.19 218 GLY A N 1
ATOM 1665 C CA . GLY A 1 218 ? -18.503 0.097 1.653 1.00 88.19 218 GLY A CA 1
ATOM 1666 C C . GLY A 1 218 ? -19.222 -0.585 2.819 1.00 88.19 218 GLY A C 1
ATOM 1667 O O . GLY A 1 218 ? -20.377 -0.264 3.104 1.00 88.19 218 GLY A O 1
ATOM 1668 N N . ILE A 1 219 ? -18.526 -1.468 3.543 1.00 87.38 219 ILE A N 1
ATOM 1669 C CA . ILE A 1 219 ? -19.064 -2.137 4.735 1.00 87.38 219 ILE A CA 1
ATOM 1670 C C . ILE A 1 219 ? -19.359 -1.104 5.828 1.00 87.38 219 ILE A C 1
ATOM 1672 O O . ILE A 1 219 ? -20.488 -1.039 6.313 1.00 87.38 219 ILE A O 1
ATOM 1676 N N . LEU A 1 220 ? -18.393 -0.249 6.175 1.00 86.19 220 LEU A N 1
ATOM 1677 C CA . LEU A 1 220 ? -18.572 0.787 7.197 1.00 86.19 220 LEU A CA 1
ATOM 1678 C C . LEU A 1 220 ? -19.694 1.765 6.831 1.00 86.19 220 LEU A C 1
ATOM 1680 O O . LEU A 1 220 ? -20.529 2.083 7.676 1.00 86.19 220 LEU A O 1
ATOM 1684 N N . GLY A 1 221 ? -19.765 2.186 5.567 1.00 88.19 221 GLY A N 1
ATOM 1685 C CA . GLY A 1 221 ? -20.843 3.028 5.058 1.00 88.19 221 GLY A CA 1
ATOM 1686 C C . GLY A 1 221 ? -22.208 2.358 5.198 1.00 88.19 221 GLY A C 1
ATOM 1687 O O . GLY A 1 221 ? -23.142 2.982 5.696 1.00 88.19 221 GLY A O 1
ATOM 1688 N N . SER A 1 222 ? -22.317 1.071 4.851 1.00 87.25 222 SER A N 1
ATOM 1689 C CA . SER A 1 222 ? -23.567 0.317 5.009 1.00 87.25 222 SER A CA 1
ATOM 1690 C C . SER A 1 222 ? -24.006 0.219 6.473 1.00 87.25 222 SER A C 1
ATOM 1692 O O . SER A 1 222 ? -25.177 0.441 6.774 1.00 87.25 222 SER A O 1
ATOM 1694 N N . ILE A 1 223 ? -23.065 -0.007 7.396 1.00 87.56 223 ILE A N 1
ATOM 1695 C CA . ILE A 1 223 ? -23.331 -0.055 8.837 1.00 87.56 223 ILE A CA 1
ATOM 1696 C C . ILE A 1 223 ? -23.855 1.302 9.322 1.00 87.56 223 ILE A C 1
ATOM 1698 O O . ILE A 1 223 ? -24.893 1.359 9.984 1.00 87.56 223 ILE A O 1
ATOM 1702 N N . VAL A 1 224 ? -23.191 2.403 8.953 1.00 87.19 224 VAL A N 1
ATOM 1703 C CA . VAL A 1 224 ? -23.623 3.764 9.317 1.00 87.19 224 VAL A CA 1
ATOM 1704 C C . VAL A 1 224 ? -25.014 4.073 8.751 1.00 87.19 224 VAL A C 1
ATOM 1706 O O . VAL A 1 224 ? -25.864 4.593 9.476 1.00 87.19 224 VAL A O 1
ATOM 1709 N N . CYS A 1 225 ? -25.289 3.706 7.497 1.00 87.56 225 CYS A N 1
ATOM 1710 C CA . CYS A 1 225 ? -26.612 3.863 6.891 1.00 87.56 225 CYS A CA 1
ATOM 1711 C C . CYS A 1 225 ? -27.693 3.056 7.625 1.00 87.56 225 CYS A C 1
ATOM 1713 O O . CYS A 1 225 ? -28.782 3.584 7.851 1.00 87.56 225 CYS A O 1
ATOM 1715 N N . CYS A 1 226 ? -27.402 1.821 8.046 1.00 85.69 226 CYS A N 1
ATOM 1716 C CA . CYS A 1 226 ? -28.329 1.004 8.832 1.00 85.69 226 CYS A CA 1
ATOM 1717 C C . CYS A 1 226 ? -28.660 1.655 10.182 1.00 85.69 226 CYS A C 1
ATOM 1719 O O . CYS A 1 226 ? -29.832 1.723 10.554 1.00 85.69 226 CYS A O 1
ATOM 1721 N N . PHE A 1 227 ? -27.664 2.197 10.892 1.00 82.56 227 PHE A N 1
ATOM 1722 C CA . PHE A 1 227 ? -27.897 2.888 12.166 1.00 82.56 227 PHE A CA 1
ATOM 1723 C C . PHE A 1 227 ? -28.680 4.192 11.997 1.00 82.56 227 PHE A C 1
ATOM 1725 O O . PHE A 1 227 ? -29.609 4.448 12.764 1.00 82.56 227 PHE A O 1
ATOM 1732 N N . LEU A 1 228 ? -28.357 4.998 10.981 1.00 83.56 228 LEU A N 1
ATOM 1733 C CA . LEU A 1 228 ? -29.114 6.216 10.676 1.00 83.56 228 LEU A CA 1
ATOM 1734 C C . LEU A 1 228 ? -30.559 5.895 10.268 1.00 83.56 228 LEU A C 1
ATOM 1736 O O . LEU A 1 228 ? -31.482 6.579 10.709 1.00 83.56 228 LEU A O 1
ATOM 1740 N N . GLY A 1 229 ? -30.771 4.834 9.485 1.00 79.38 229 GLY A N 1
ATOM 1741 C CA . GLY A 1 229 ? -32.101 4.361 9.095 1.00 79.38 229 GLY A CA 1
ATOM 1742 C C . GLY A 1 229 ? -32.932 3.858 10.280 1.00 79.38 229 GLY A C 1
ATOM 1743 O O . GLY A 1 229 ? -34.107 4.213 10.404 1.00 79.38 229 GLY A O 1
ATOM 1744 N N . ALA A 1 230 ? -32.321 3.095 11.190 1.00 74.38 230 ALA A N 1
ATOM 1745 C CA . ALA A 1 230 ? -32.969 2.626 12.414 1.00 74.38 230 ALA A CA 1
ATOM 1746 C C . ALA A 1 230 ? -33.320 3.791 13.358 1.00 74.38 230 ALA A C 1
ATOM 1748 O O . ALA A 1 230 ? -34.442 3.866 13.861 1.00 74.38 230 ALA A O 1
ATOM 1749 N N . ALA A 1 231 ? -32.402 4.748 13.541 1.00 73.50 231 ALA A N 1
ATOM 1750 C CA . ALA A 1 231 ? -32.637 5.941 14.353 1.00 73.50 231 ALA A 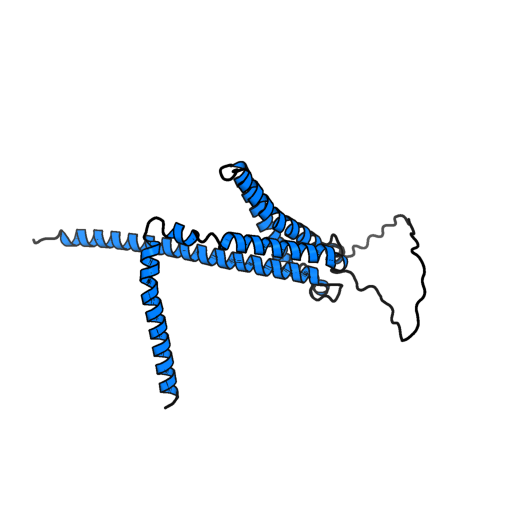CA 1
ATOM 1751 C C . ALA A 1 231 ? -33.741 6.841 13.766 1.00 73.50 231 ALA A C 1
ATOM 1753 O O . ALA A 1 231 ? -34.564 7.382 14.509 1.00 73.50 231 ALA A O 1
ATOM 1754 N N . ALA A 1 232 ? -33.799 6.975 12.437 1.00 73.69 232 ALA A N 1
ATOM 1755 C CA . ALA A 1 232 ? -34.852 7.721 11.754 1.00 73.69 232 ALA A CA 1
ATOM 1756 C C . ALA A 1 232 ? -36.230 7.047 11.897 1.00 73.69 232 ALA A C 1
ATOM 1758 O O . ALA A 1 232 ? -37.211 7.733 12.188 1.00 73.69 232 ALA A O 1
ATOM 1759 N N . SER A 1 233 ? -36.305 5.715 11.767 1.00 72.38 233 SER A N 1
ATOM 1760 C CA . SER A 1 233 ? -37.556 4.963 11.970 1.00 72.38 233 SER A CA 1
ATOM 1761 C C . SER A 1 233 ? -38.055 5.025 13.415 1.00 72.38 233 SER A C 1
ATOM 1763 O O . SER A 1 233 ? -39.249 5.224 13.636 1.00 72.38 233 SER A O 1
ATOM 1765 N N . ALA A 1 234 ? -37.159 4.935 14.405 1.00 69.12 234 ALA A N 1
ATOM 1766 C CA . ALA A 1 234 ? -37.526 5.062 15.817 1.00 69.12 234 ALA A CA 1
ATOM 1767 C C . ALA A 1 234 ? -38.108 6.451 16.143 1.00 69.12 234 ALA A C 1
ATOM 1769 O O . ALA A 1 234 ? -39.083 6.562 16.886 1.00 69.12 234 ALA A O 1
ATOM 1770 N N . LYS A 1 235 ? -37.555 7.513 15.536 1.00 71.56 235 LYS A N 1
ATOM 1771 C CA . LYS A 1 235 ? -38.040 8.891 15.708 1.00 71.56 235 LYS A CA 1
ATOM 1772 C C . LYS A 1 235 ? -39.415 9.126 15.066 1.00 71.56 235 LYS A C 1
ATOM 1774 O O . LYS A 1 235 ? -40.218 9.891 15.601 1.00 71.56 235 LYS A O 1
ATOM 1779 N N . LEU A 1 236 ? -39.701 8.468 13.940 1.00 66.50 236 LEU A N 1
ATOM 1780 C CA . LEU A 1 236 ? -41.022 8.508 13.300 1.00 66.50 236 LEU A CA 1
ATOM 1781 C C . LEU A 1 236 ? -42.076 7.782 14.146 1.00 66.50 236 LEU A C 1
ATOM 1783 O O . LEU A 1 236 ? -43.135 8.348 14.406 1.00 66.50 236 LEU A O 1
ATOM 1787 N N . GLN A 1 237 ? -41.759 6.593 14.667 1.00 64.12 237 GLN A N 1
ATOM 1788 C CA . GLN A 1 237 ? -42.677 5.839 15.530 1.00 64.12 237 GLN A CA 1
ATOM 1789 C C . GLN A 1 237 ? -43.001 6.566 16.842 1.00 64.12 237 GLN A C 1
ATOM 1791 O O . GLN A 1 237 ? -44.154 6.553 17.270 1.00 64.12 237 GLN A O 1
ATOM 1796 N N . SER A 1 238 ? -42.034 7.253 17.464 1.00 61.12 238 SER A N 1
ATOM 1797 C CA . SER A 1 238 ? -42.318 8.068 18.655 1.00 61.12 238 SER A CA 1
ATOM 1798 C C . SER A 1 238 ? -43.232 9.258 18.349 1.00 61.12 238 SER A C 1
ATOM 1800 O O . SER A 1 238 ? -44.090 9.596 19.158 1.00 61.12 238 SER A O 1
ATOM 1802 N N . SER A 1 239 ? -43.081 9.876 17.171 1.00 58.47 239 SER A N 1
ATOM 1803 C CA . SER A 1 239 ? -43.917 11.012 16.763 1.00 58.47 239 SER A CA 1
ATOM 1804 C C . SER A 1 239 ? -45.356 10.589 16.449 1.00 58.47 239 SER A C 1
ATOM 1806 O O . SER A 1 239 ? -46.291 11.344 16.713 1.00 58.47 239 SER A O 1
ATOM 1808 N N . GLU A 1 240 ? -45.546 9.389 15.899 1.00 58.16 240 GLU A N 1
ATOM 1809 C CA . GLU A 1 240 ? -46.872 8.844 15.593 1.00 58.16 240 GLU A CA 1
ATOM 1810 C C . GLU A 1 240 ? -47.588 8.328 16.852 1.00 58.16 240 GLU A C 1
ATOM 1812 O O . GLU A 1 240 ? -48.794 8.542 17.000 1.00 58.16 240 GLU A O 1
ATOM 1817 N N . ALA A 1 241 ? -46.844 7.753 17.807 1.00 57.31 241 ALA A N 1
ATOM 1818 C CA . ALA A 1 241 ? -47.361 7.330 19.111 1.00 57.31 241 ALA A CA 1
ATOM 1819 C C . ALA A 1 241 ? -47.826 8.510 19.985 1.00 57.31 241 ALA A C 1
ATOM 1821 O O . ALA A 1 241 ? -48.856 8.410 20.654 1.00 57.31 241 ALA A O 1
ATOM 1822 N N . ASP A 1 242 ? -47.120 9.646 19.955 1.00 56.31 242 ASP A N 1
ATOM 1823 C CA . ASP A 1 242 ? -47.591 10.865 20.627 1.00 56.31 242 ASP A CA 1
ATOM 1824 C C . ASP A 1 242 ? -48.823 11.448 19.919 1.00 56.31 242 ASP A C 1
ATOM 1826 O O . ASP A 1 242 ? -49.790 11.830 20.578 1.00 56.31 242 ASP A O 1
ATOM 1830 N N . SER A 1 243 ? -48.857 11.443 18.581 1.00 55.66 243 SER A N 1
ATOM 1831 C CA . SER A 1 243 ? -50.009 11.942 17.813 1.00 55.66 243 SER A CA 1
ATOM 1832 C C . SER A 1 243 ? -51.295 11.135 18.066 1.00 55.66 243 SER A C 1
ATOM 1834 O O . SER A 1 243 ? -52.363 11.728 18.253 1.00 55.66 243 SER A O 1
ATOM 1836 N N . THR A 1 244 ? -51.200 9.803 18.181 1.00 54.38 244 THR A N 1
ATOM 1837 C CA . THR A 1 244 ? -52.341 8.938 18.554 1.00 54.38 244 THR A CA 1
ATOM 1838 C C . THR A 1 244 ? -52.789 9.136 20.005 1.00 54.38 244 THR A C 1
ATOM 1840 O O . THR A 1 244 ? -53.984 9.044 20.301 1.00 54.38 244 THR A O 1
ATOM 1843 N N . ARG A 1 245 ? -51.870 9.480 20.918 1.00 51.25 245 ARG A N 1
ATOM 1844 C CA . ARG A 1 245 ? -52.203 9.818 22.313 1.00 51.25 245 ARG A CA 1
ATOM 1845 C C . ARG A 1 245 ? -53.046 11.088 22.420 1.00 51.25 245 ARG A C 1
ATOM 1847 O O . ARG A 1 245 ? -53.950 11.138 23.248 1.00 51.25 245 ARG A O 1
ATOM 1854 N N . TYR A 1 246 ? -52.805 12.082 21.565 1.00 51.44 246 TYR A N 1
ATOM 1855 C CA . TYR A 1 246 ? -53.618 13.302 21.517 1.00 51.44 246 TYR A CA 1
ATOM 1856 C C . TYR A 1 246 ? -54.996 13.090 20.872 1.00 51.44 246 TYR A C 1
ATOM 1858 O O . TYR A 1 246 ? -55.940 13.789 21.235 1.00 51.44 246 TYR A O 1
ATOM 1866 N N . THR A 1 247 ? -55.156 12.116 19.970 1.00 52.31 247 THR A N 1
ATOM 1867 C CA . THR A 1 247 ? -56.462 11.829 19.341 1.00 52.31 247 THR A CA 1
ATOM 1868 C C . THR A 1 247 ? -57.395 11.001 20.230 1.00 52.31 247 THR A C 1
ATOM 1870 O O . THR A 1 247 ? -58.610 11.121 20.100 1.00 52.31 247 THR A O 1
ATOM 1873 N N . GLN A 1 248 ? -56.871 10.204 21.170 1.00 50.91 248 GLN A N 1
ATOM 1874 C CA . GLN A 1 248 ? -57.700 9.437 22.114 1.00 50.91 248 GLN A CA 1
ATOM 1875 C C . GLN A 1 248 ? -58.225 10.240 23.321 1.00 50.91 248 GLN A C 1
ATOM 1877 O O . GLN A 1 248 ? -59.118 9.758 24.015 1.00 50.91 248 GLN A O 1
ATOM 1882 N N . ILE A 1 249 ? -57.725 11.458 23.571 1.00 53.00 249 ILE A N 1
ATOM 1883 C CA . ILE A 1 249 ? -58.180 12.323 24.683 1.00 53.00 249 ILE A CA 1
ATOM 1884 C C . ILE A 1 249 ? -59.352 13.236 24.255 1.00 53.00 249 ILE A C 1
ATOM 1886 O O . ILE A 1 249 ? -59.714 14.169 24.962 1.00 53.00 249 ILE A O 1
ATOM 1890 N N . ALA A 1 250 ? -60.025 12.944 23.140 1.00 56.38 250 ALA A N 1
ATOM 1891 C CA . ALA A 1 250 ? -61.323 13.541 22.826 1.00 56.38 250 ALA A CA 1
ATOM 1892 C C . ALA A 1 250 ? -62.480 12.570 23.146 1.00 56.38 250 ALA A C 1
ATOM 1894 O O . ALA A 1 250 ? -63.012 11.936 22.233 1.00 56.38 250 ALA A O 1
ATOM 1895 N N . PRO A 1 251 ? -62.905 12.420 24.416 1.00 46.06 251 PRO A N 1
ATOM 1896 C CA . PRO A 1 251 ? -64.205 11.855 24.724 1.00 46.06 251 PRO A CA 1
ATOM 1897 C C . PRO A 1 251 ? -65.273 12.956 24.670 1.00 46.06 251 PRO A C 1
ATOM 1899 O O . PRO A 1 251 ? -65.136 13.993 25.310 1.00 46.06 251 PRO A O 1
ATOM 1902 N N . GLY A 1 252 ? -66.327 12.679 23.901 1.00 52.38 252 GLY A N 1
ATOM 1903 C CA . GLY A 1 252 ? -67.702 13.155 24.077 1.00 52.38 252 GLY A CA 1
ATOM 1904 C C . GLY A 1 252 ? -67.921 14.555 24.655 1.00 52.38 252 GLY A C 1
ATOM 1905 O O . GLY A 1 252 ? -67.895 14.745 25.870 1.00 52.38 252 GLY A O 1
ATOM 1906 N N . GLN A 1 253 ? -68.290 15.485 23.776 1.00 38.75 253 GLN A N 1
ATOM 1907 C CA . GLN A 1 253 ? -69.382 16.412 24.081 1.00 38.75 253 GLN A CA 1
ATOM 1908 C C . GLN A 1 253 ? -70.672 15.870 23.477 1.00 38.75 253 GLN A C 1
ATOM 1910 O O . GLN A 1 253 ? -70.588 15.295 22.366 1.00 38.75 253 GLN A O 1
#

Radius of gyration: 31.01 Å; chains: 1; bounding box: 109×53×64 Å

pLDDT: mean 71.9, std 20.62, range [28.55, 95.31]

Sequence (253 aa):
GQDFRRILLKEKELSLRAKVLSDMLPSIEENALKPGGMVRCMEKKGDEYLLSLLYLIAGILCLVAAFGHGDQFCAQPSPSMHHPSGGRRLLQHPTVSLLQNSSSSDTTAAPADTNNAFIGPNGLVVAWLKVEGFTALGLPFLYVLIFSNQLQNSIPASILLYLVAAFQAVWLIIGCVWSFGTSIPAECQKGSMGDNFAFQTMWWVCAFWLGCMVVICGILGSIVCCFLGAAASAKLQSSEADSTRYTQIAPGQ

Organism: Guillardia theta (NCBI:txid55529)

Secondary structure (DSSP, 8-state):
-HHHHHHHHHHHHHHHHHHHHHHHHHHHHHHHSSTTHHHHHH--TTHHHHHHHHHHHHHHHHHHIIIIIGGGBTPPPP------S------------------------PPP-GGGGG-STTSHHHHHHHHHHHHHHHHHHHHHHHHHTTGGG-HHHHHHHHHHHHHHHHHHHHHHHHHHSS-S-HHHHHTSSB--HHHHHHHHHHHHHHHHHHHHHHHHHHHHHHHHHHHHHHHHHHHHHHHHHHHTT----